Protein AF-0000000083131987 (afdb_homodimer)

Nearest PDB structures (foldseek):
  5jr9-assembly1_B  TM=4.317E-01  e=6.443E+00  Nanoarchaeum equitans Kin4-M
  5jr9-assembly1_B  TM=4.322E-01  e=5.706E+00  Nanoarchaeum equitans Kin4-M

Secondary structure (DSSP, 8-state):
----SSS--HHHHHHHHHHHHHTT-GGGS-HHHHHHHHHHHHHHHHHHHHHHHHHHHHHHHHHHH-GGG--HHHHHHHHHHHHHHHHHHHH-GGGGGGHHHHHHHHHHHHHHHHHHHH---GGGS-SS-SS-HHHHH-TT----/----TTS--HHHHHHHHHHHHHTT-GGGS-HHHHHHHHHHHHHHHHHHHHHHHHHHHHHHHHHHH-GGG--HHHHHHHHHHHHHHHHHHHH-GGGGGGHHHHHHHHHHHHHHHHHHHH---GGGS-SS-SS-HHHHH-TT----

Structure (mmCIF, N/CA/C/O backbone):
data_AF-0000000083131987-model_v1
#
loop_
_entity.id
_entity.type
_entity.pdbx_description
1 polymer 'DUF29 domain-containing protein'
#
loop_
_atom_site.group_PDB
_atom_site.id
_atom_site.type_symbol
_atom_site.label_atom_id
_atom_site.label_alt_id
_atom_site.label_comp_id
_atom_site.label_asym_id
_atom_site.label_entity_id
_atom_site.label_seq_id
_atom_site.pdbx_PDB_ins_code
_atom_site.Cartn_x
_atom_site.Cartn_y
_atom_site.Cartn_z
_atom_site.occupancy
_atom_site.B_iso_or_equiv
_atom_site.auth_seq_id
_atom_site.auth_comp_id
_atom_site.auth_asym_id
_atom_site.auth_atom_id
_atom_site.pdbx_PDB_model_num
ATOM 1 N N . MET A 1 1 ? -18.297 1.908 -16.594 1 25.02 1 MET A N 1
ATOM 2 C CA . MET A 1 1 ? -17.328 2.973 -16.828 1 25.02 1 MET A CA 1
ATOM 3 C C . MET A 1 1 ? -16.188 2.906 -15.82 1 25.02 1 MET A C 1
ATOM 5 O O . MET A 1 1 ? -16.406 2.666 -14.633 1 25.02 1 MET A O 1
ATOM 9 N N . ALA A 1 2 ? -15.008 2.254 -16 1 34.28 2 ALA A N 1
ATOM 10 C CA . ALA A 1 2 ? -13.898 2.25 -15.055 1 34.28 2 ALA A CA 1
ATOM 11 C C . ALA A 1 2 ? -13.805 3.58 -14.312 1 34.28 2 ALA A C 1
ATOM 13 O O . ALA A 1 2 ? -13.766 4.645 -14.938 1 34.28 2 ALA A O 1
ATOM 14 N N . ARG A 1 3 ? -14.539 3.766 -13.312 1 40.16 3 ARG A N 1
ATOM 15 C CA . ARG A 1 3 ? -14.492 5.051 -12.625 1 40.16 3 ARG A CA 1
ATOM 16 C C . ARG A 1 3 ? -13.148 5.738 -12.828 1 40.16 3 ARG A C 1
ATOM 18 O O . ARG A 1 3 ? -12.102 5.086 -12.797 1 40.16 3 ARG A O 1
ATOM 25 N N . ALA A 1 4 ? -12.969 6.617 -13.641 1 40.44 4 ALA A N 1
ATOM 26 C CA . ALA A 1 4 ? -11.852 7.562 -13.625 1 40.44 4 ALA A CA 1
ATOM 27 C C . ALA A 1 4 ? -11.266 7.691 -12.219 1 40.44 4 ALA A C 1
ATOM 29 O O . ALA A 1 4 ? -11.922 8.219 -11.312 1 40.44 4 ALA A O 1
ATOM 30 N N . GLU A 1 5 ? -10.781 6.809 -11.508 1 44.94 5 GLU A N 1
ATOM 31 C CA . GLU A 1 5 ? -10.008 6.832 -10.273 1 44.94 5 GLU A CA 1
ATOM 32 C C . GLU A 1 5 ? -9.477 8.234 -9.984 1 44.94 5 GLU A C 1
ATOM 34 O O . GLU A 1 5 ? -8.68 8.43 -9.062 1 44.94 5 GLU A O 1
ATOM 39 N N . HIS A 1 6 ? -9.461 8.977 -10.914 1 48.53 6 HIS A N 1
ATOM 40 C CA . HIS A 1 6 ? -8.852 10.297 -10.758 1 48.53 6 HIS A CA 1
ATOM 41 C C . HIS A 1 6 ? -9.312 10.969 -9.469 1 48.53 6 HIS A C 1
ATOM 43 O O . HIS A 1 6 ? -8.484 11.383 -8.656 1 48.53 6 HIS A O 1
ATOM 49 N N . ASP A 1 7 ? -10.641 11.82 -9.57 1 61.38 7 ASP A N 1
ATOM 50 C CA . ASP A 1 7 ? -10.977 13.109 -8.984 1 61.38 7 ASP A CA 1
ATOM 51 C C . ASP A 1 7 ? -11.633 12.938 -7.617 1 61.38 7 ASP A C 1
ATOM 53 O O . ASP A 1 7 ? -12.336 13.828 -7.141 1 61.38 7 ASP A O 1
ATOM 57 N N . LEU A 1 8 ? -11.453 11.695 -7.133 1 84.12 8 LEU A N 1
ATOM 58 C CA . LEU A 1 8 ? -12.203 11.609 -5.887 1 84.12 8 LEU A CA 1
ATOM 59 C C . LEU A 1 8 ? -11.328 11.977 -4.695 1 84.12 8 LEU A C 1
ATOM 61 O O . LEU A 1 8 ? -10.234 11.43 -4.535 1 84.12 8 LEU A O 1
ATOM 65 N N . ASP A 1 9 ? -11.727 12.992 -4.066 1 95.31 9 ASP A N 1
ATOM 66 C CA . ASP A 1 9 ? -11.125 13.273 -2.77 1 95.31 9 ASP A CA 1
ATOM 67 C C . ASP A 1 9 ? -11.422 12.164 -1.766 1 95.31 9 ASP A C 1
ATOM 69 O O . ASP A 1 9 ? -12.398 12.242 -1.017 1 95.31 9 ASP A O 1
ATOM 73 N N . ILE A 1 10 ? -10.539 11.148 -1.744 1 95.81 10 ILE A N 1
ATOM 74 C CA . ILE A 1 10 ? -10.797 9.883 -1.074 1 95.81 10 ILE A CA 1
ATOM 75 C C . ILE A 1 10 ? -10.906 10.102 0.432 1 95.81 10 ILE A C 1
ATOM 77 O O . ILE A 1 10 ? -11.648 9.398 1.118 1 95.81 10 ILE A O 1
ATOM 81 N N . TYR A 1 11 ? -10.266 11.008 0.951 1 96.62 11 TYR A N 1
ATOM 82 C CA . TYR A 1 11 ? -10.344 11.266 2.387 1 96.62 11 TYR A CA 1
ATOM 83 C C . TYR A 1 11 ? -11.734 11.742 2.781 1 96.62 11 TYR A C 1
ATOM 85 O O . TYR A 1 11 ? -12.375 11.148 3.648 1 96.62 11 TYR A O 1
ATOM 93 N N . ALA A 1 12 ? -12.117 12.805 2.162 1 97.06 12 ALA A N 1
ATOM 94 C CA . ALA A 1 12 ? -13.445 13.336 2.449 1 97.06 12 ALA A CA 1
ATOM 95 C C . ALA A 1 12 ? -14.531 12.312 2.127 1 97.06 12 ALA A C 1
ATOM 97 O O . ALA A 1 12 ? -15.445 12.094 2.924 1 97.06 12 ALA A O 1
ATOM 98 N N . TRP A 1 13 ? -14.398 11.719 0.981 1 97.5 13 TRP A N 1
ATOM 99 C CA . TRP A 1 13 ? -15.375 10.742 0.505 1 97.5 13 TRP A CA 1
ATOM 100 C C . TRP A 1 13 ? -15.523 9.586 1.489 1 97.5 13 TRP A C 1
ATOM 102 O O . TRP A 1 13 ? -16.641 9.211 1.862 1 97.5 13 TRP A O 1
ATOM 112 N N . ALA A 1 14 ? -14.391 9.016 1.858 1 97.56 14 ALA A N 1
ATOM 113 C CA . ALA A 1 14 ? -14.398 7.844 2.734 1 97.56 14 ALA A CA 1
ATOM 114 C C . ALA A 1 14 ? -15.031 8.172 4.082 1 97.56 14 ALA A C 1
ATOM 116 O O . ALA A 1 14 ? -15.867 7.414 4.582 1 97.56 14 ALA A O 1
ATOM 117 N N . HIS A 1 15 ? -14.68 9.281 4.637 1 97.44 15 HIS A N 1
ATOM 118 C CA . HIS A 1 15 ? -15.195 9.641 5.953 1 97.44 15 HIS A CA 1
ATOM 119 C C . HIS A 1 15 ? -16.672 10.008 5.883 1 97.44 15 HIS A C 1
ATOM 121 O O . HIS A 1 15 ? -17.438 9.672 6.781 1 97.44 15 H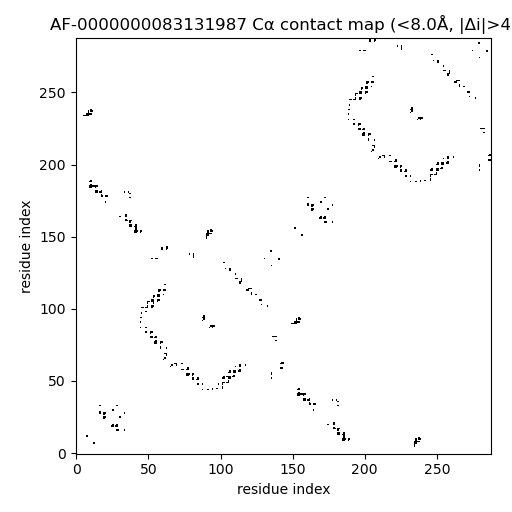IS A O 1
ATOM 127 N N . GLU A 1 16 ? -17.047 10.68 4.828 1 97.88 16 GLU A N 1
ATOM 128 C CA . GLU A 1 16 ? -18.453 11.016 4.645 1 97.88 16 GLU A CA 1
ATOM 129 C C . GLU A 1 16 ? -19.312 9.75 4.547 1 97.88 16 GLU A C 1
ATOM 131 O O . GLU A 1 16 ? -20.328 9.633 5.23 1 97.88 16 GLU A O 1
ATOM 136 N N . ASN A 1 17 ? -18.922 8.859 3.688 1 98.31 17 ASN A N 1
ATOM 137 C CA . ASN A 1 17 ? -19.719 7.652 3.486 1 98.31 17 ASN A CA 1
ATOM 138 C C . ASN A 1 17 ? -19.672 6.75 4.719 1 98.31 17 ASN A C 1
ATOM 140 O O . ASN A 1 17 ? -20.656 6.078 5.031 1 98.31 17 ASN A O 1
ATOM 144 N N . ALA A 1 18 ? -18.5 6.703 5.434 1 98.38 18 ALA A N 1
ATOM 145 C CA . ALA A 1 18 ? -18.438 5.984 6.703 1 98.38 18 ALA A CA 1
ATOM 146 C C . ALA A 1 18 ? -19.453 6.547 7.695 1 98.38 18 ALA A C 1
ATOM 148 O O . ALA A 1 18 ? -20.156 5.789 8.359 1 98.38 18 ALA A O 1
ATOM 149 N N . GLU A 1 19 ? -19.5 7.855 7.789 1 98.44 19 GLU A N 1
ATOM 150 C CA . GLU A 1 19 ? -20.438 8.5 8.711 1 98.44 19 GLU A CA 1
ATOM 151 C C . GLU A 1 19 ? -21.875 8.195 8.336 1 98.44 19 GLU A C 1
ATOM 153 O O . GLU A 1 19 ? -22.719 7.934 9.203 1 98.44 19 GLU A O 1
ATOM 158 N N . LEU A 1 20 ? -22.188 8.281 7.023 1 98.56 20 LEU A N 1
ATOM 159 C CA . LEU A 1 20 ? -23.531 7.961 6.547 1 98.56 20 LEU A CA 1
ATOM 160 C C . LEU A 1 20 ? -23.906 6.527 6.91 1 98.56 20 LEU A C 1
ATOM 162 O O . LEU A 1 20 ? -25.031 6.262 7.32 1 98.56 20 LEU A O 1
ATOM 166 N N . LEU A 1 21 ? -22.953 5.645 6.777 1 98.06 21 LEU A N 1
ATOM 167 C CA . LEU A 1 21 ? -23.188 4.25 7.129 1 98.06 21 LEU A CA 1
ATOM 168 C C . LEU A 1 21 ? -23.453 4.102 8.625 1 98.06 21 LEU A C 1
ATOM 170 O O . LEU A 1 21 ? -24.359 3.371 9.031 1 98.06 21 LEU A O 1
ATOM 174 N N . LYS A 1 22 ? -22.688 4.742 9.422 1 97.44 22 LYS A N 1
ATOM 175 C CA . LYS A 1 22 ? -22.844 4.711 10.867 1 97.44 22 LYS A CA 1
ATOM 176 C C . LYS A 1 22 ? -24.25 5.16 11.273 1 97.44 22 LYS A C 1
ATOM 178 O O . LYS A 1 22 ? -24.828 4.625 12.219 1 97.44 22 LYS A O 1
ATOM 183 N N . GLN A 1 23 ? -24.75 6.035 10.539 1 97.62 23 GLN A N 1
ATOM 184 C CA . GLN A 1 23 ? -26.062 6.621 10.852 1 97.62 23 GLN A CA 1
ATOM 185 C C . GLN A 1 23 ? -27.188 5.824 10.211 1 97.62 23 GLN A C 1
ATOM 187 O O . GLN A 1 23 ? -28.359 6.133 10.414 1 97.62 23 GLN A O 1
ATOM 192 N N . GLY A 1 24 ? -26.875 4.918 9.375 1 95.94 24 GLY A N 1
ATOM 193 C CA . GLY A 1 24 ? -27.875 4.102 8.719 1 95.94 24 GLY A CA 1
ATOM 194 C C . GLY A 1 24 ? -28.547 4.801 7.555 1 95.94 24 GLY A C 1
ATOM 195 O O . GLY A 1 24 ? -29.641 4.426 7.145 1 95.94 24 GLY A O 1
ATOM 196 N N . LYS A 1 25 ? -27.953 5.875 7.074 1 97.31 25 LYS A N 1
ATOM 197 C CA . LYS A 1 25 ? -28.5 6.602 5.926 1 97.31 25 LYS A CA 1
ATOM 198 C C . LYS A 1 25 ? -28.031 5.973 4.613 1 97.31 25 LYS A C 1
ATOM 200 O O . LYS A 1 25 ? -27.375 6.625 3.805 1 97.31 25 LYS A O 1
ATOM 205 N N . PHE A 1 26 ? -28.422 4.824 4.332 1 96.5 26 PHE A N 1
ATOM 206 C CA . PHE A 1 26 ? -27.938 3.977 3.254 1 96.5 26 PHE A CA 1
ATOM 207 C C . PHE A 1 26 ? -28.266 4.578 1.893 1 96.5 26 PHE A C 1
ATOM 209 O O . PHE A 1 26 ? -27.5 4.422 0.936 1 96.5 26 PHE A O 1
ATOM 216 N N . ASN A 1 27 ? -29.312 5.309 1.806 1 96.19 27 ASN A N 1
ATOM 217 C CA . ASN A 1 27 ? -29.734 5.891 0.536 1 96.19 27 ASN A CA 1
ATOM 218 C C . ASN A 1 27 ? -28.859 7.066 0.135 1 96.19 27 ASN A C 1
ATOM 220 O O . ASN A 1 27 ? -28.875 7.496 -1.021 1 96.19 27 ASN A O 1
ATOM 224 N N . GLU A 1 28 ? -28.156 7.578 1.054 1 97.94 28 GLU A N 1
ATOM 225 C CA . GLU A 1 28 ? -27.281 8.719 0.792 1 97.94 28 GLU A CA 1
ATOM 226 C C . GLU A 1 28 ? -25.844 8.281 0.564 1 97.94 28 GLU A C 1
ATOM 228 O O . GLU A 1 28 ? -25 9.078 0.145 1 97.94 28 GLU A O 1
ATOM 233 N N . VAL A 1 29 ? -25.594 7.039 0.847 1 97.94 29 VAL A N 1
ATOM 234 C CA . VAL A 1 29 ? -24.25 6.477 0.694 1 97.94 29 VAL A CA 1
ATOM 235 C C . VAL A 1 29 ? -23.953 6.25 -0.787 1 97.94 29 VAL A C 1
ATOM 237 O O . VAL A 1 29 ? -24.828 5.801 -1.539 1 97.94 29 VAL A O 1
ATOM 240 N N . ASP A 1 30 ? -22.766 6.652 -1.227 1 97.56 30 ASP A N 1
ATOM 241 C CA . ASP A 1 30 ? -22.281 6.258 -2.549 1 97.56 30 ASP A CA 1
ATOM 242 C C . ASP A 1 30 ? -21.984 4.766 -2.596 1 97.56 30 ASP A C 1
ATOM 244 O O . ASP A 1 30 ? -20.812 4.371 -2.678 1 97.56 30 ASP A O 1
ATOM 248 N N . MET A 1 31 ? -23.016 3.979 -2.717 1 97.19 31 MET A N 1
ATOM 249 C CA . MET A 1 31 ? -22.906 2.533 -2.527 1 97.19 31 MET A CA 1
ATOM 250 C C . MET A 1 31 ? -22.094 1.894 -3.648 1 97.19 31 MET A C 1
ATOM 252 O O . MET A 1 31 ? -21.375 0.923 -3.42 1 97.19 31 MET A O 1
ATOM 256 N N . VAL A 1 32 ? -22.25 2.428 -4.801 1 96.81 32 VAL A N 1
ATOM 257 C CA . VAL A 1 32 ? -21.531 1.877 -5.941 1 96.81 32 VAL A CA 1
ATOM 258 C C . VAL A 1 32 ? -20.031 1.912 -5.672 1 96.81 32 VAL A C 1
ATOM 260 O O . VAL A 1 32 ? -19.344 0.896 -5.805 1 96.81 32 VAL A O 1
ATOM 263 N N . ASN A 1 33 ? -19.531 3.057 -5.172 1 96.25 33 ASN A N 1
ATOM 264 C CA . ASN A 1 33 ? -18.094 3.199 -4.938 1 96.25 33 ASN A CA 1
ATOM 265 C C . ASN A 1 33 ? -17.656 2.5 -3.652 1 96.25 33 ASN A C 1
ATOM 267 O O . ASN A 1 33 ? -16.547 1.981 -3.564 1 96.25 33 ASN A O 1
ATOM 271 N N . VAL A 1 34 ? -18.531 2.479 -2.713 1 97.56 34 VAL A N 1
ATOM 272 C CA . VAL A 1 34 ? -18.219 1.749 -1.488 1 97.56 34 VAL A CA 1
ATOM 273 C C . VAL A 1 34 ? -17.984 0.273 -1.809 1 97.56 34 VAL A C 1
ATOM 275 O O . VAL A 1 34 ? -17 -0.321 -1.363 1 97.56 34 VAL A O 1
ATOM 278 N N . ILE A 1 35 ? -18.844 -0.296 -2.59 1 97.94 35 ILE A N 1
ATOM 279 C CA . ILE A 1 35 ? -18.75 -1.698 -2.98 1 97.94 35 ILE A CA 1
ATOM 280 C C . ILE A 1 35 ? -17.453 -1.926 -3.764 1 97.94 35 ILE A C 1
ATOM 282 O O . ILE A 1 35 ? -16.734 -2.885 -3.504 1 97.94 35 ILE A O 1
ATOM 286 N N . GLU A 1 36 ? -17.203 -1.072 -4.648 1 96.81 36 GLU A N 1
ATOM 287 C CA . GLU A 1 36 ? -15.977 -1.179 -5.434 1 96.81 36 GLU A CA 1
ATOM 288 C C . GLU A 1 36 ? -14.742 -1.146 -4.539 1 96.81 36 GLU A C 1
ATOM 290 O O . GLU A 1 36 ? -13.812 -1.927 -4.73 1 96.81 36 GLU A O 1
ATOM 295 N N . GLU A 1 37 ? -14.742 -0.229 -3.523 1 96.75 37 GLU A N 1
ATOM 296 C CA . GLU A 1 37 ? -13.609 -0.118 -2.613 1 96.75 37 GLU A CA 1
ATOM 297 C C . GLU A 1 37 ? -13.422 -1.397 -1.801 1 96.75 37 GLU A C 1
ATOM 299 O O . GLU A 1 37 ? -12.297 -1.815 -1.538 1 96.75 37 GLU A O 1
ATOM 304 N N . LEU A 1 38 ? -14.477 -1.995 -1.408 1 96.81 38 LEU A N 1
ATOM 305 C CA . LEU A 1 38 ? -14.391 -3.252 -0.672 1 96.81 38 LEU A CA 1
ATOM 306 C C . LEU A 1 38 ? -13.805 -4.355 -1.546 1 96.81 38 LEU A C 1
ATOM 308 O O . LEU A 1 38 ? -12.938 -5.113 -1.103 1 96.81 38 LEU A O 1
ATOM 312 N N . GLU A 1 39 ? -14.281 -4.414 -2.75 1 96.88 39 GLU A N 1
ATOM 313 C CA . GLU A 1 39 ? -13.758 -5.422 -3.668 1 96.88 39 GLU A CA 1
ATOM 314 C C . GLU A 1 39 ? -12.266 -5.195 -3.934 1 96.88 39 GLU A C 1
ATOM 316 O O . GLU A 1 39 ? -11.492 -6.148 -3.988 1 96.88 39 GLU A O 1
ATOM 321 N N . ASP A 1 40 ? -11.984 -3.945 -4.113 1 96.44 40 ASP A N 1
ATOM 322 C CA . ASP A 1 40 ? -10.578 -3.613 -4.324 1 96.44 40 ASP A CA 1
ATOM 323 C C . ASP A 1 40 ? -9.727 -4.039 -3.133 1 96.44 40 ASP A C 1
ATOM 325 O O . ASP A 1 40 ? -8.602 -4.527 -3.305 1 96.44 40 ASP A O 1
ATOM 329 N N . LEU A 1 41 ? -10.195 -3.82 -1.943 1 94.62 41 LEU A N 1
ATOM 330 C CA . LEU A 1 41 ? -9.508 -4.23 -0.725 1 94.62 41 LEU A CA 1
ATOM 331 C C . LEU A 1 41 ? -9.25 -5.734 -0.726 1 94.62 41 LEU A C 1
ATOM 333 O O . LEU A 1 41 ? -8.141 -6.18 -0.432 1 94.62 41 LEU A O 1
ATOM 337 N N . GLY A 1 42 ? -10.211 -6.496 -1.065 1 92.94 42 GLY A N 1
ATOM 338 C CA . GLY A 1 42 ? -10.047 -7.938 -1.175 1 92.94 42 GLY A CA 1
ATOM 339 C C . GLY A 1 42 ? -9.055 -8.344 -2.244 1 92.94 42 GLY A C 1
ATOM 340 O O . GLY A 1 42 ? -8.25 -9.258 -2.035 1 92.94 42 GLY A O 1
ATOM 341 N N . ASN A 1 43 ? -9.156 -7.672 -3.268 1 96.5 43 ASN A N 1
ATOM 342 C CA . ASN A 1 43 ? -8.312 -8.016 -4.41 1 96.5 43 ASN A CA 1
ATOM 343 C C . ASN A 1 43 ? -6.852 -7.672 -4.16 1 96.5 43 ASN A C 1
ATOM 345 O O . ASN A 1 43 ? -5.961 -8.188 -4.836 1 96.5 43 ASN A O 1
ATOM 349 N N . SER A 1 44 ? -6.668 -6.816 -3.215 1 95.56 44 SER A N 1
ATOM 350 C CA . SER A 1 44 ? -5.297 -6.414 -2.93 1 95.56 44 SER A CA 1
ATOM 351 C C . SER A 1 44 ? -4.438 -7.609 -2.537 1 95.56 44 SER A C 1
ATOM 353 O O . SER A 1 44 ? -3.299 -7.742 -2.99 1 95.56 44 SER A O 1
ATOM 355 N N . LYS A 1 45 ? -4.949 -8.555 -1.729 1 95.75 45 LYS A N 1
ATOM 356 C CA . LYS A 1 45 ? -4.203 -9.742 -1.319 1 95.75 45 LYS A CA 1
ATOM 357 C C . LYS A 1 45 ? -4.004 -10.703 -2.49 1 95.75 45 LYS A C 1
ATOM 359 O O . LYS A 1 45 ? -2.957 -11.344 -2.604 1 95.75 45 LYS A O 1
ATOM 364 N N . ARG A 1 46 ? -4.961 -10.758 -3.318 1 96.94 46 ARG A N 1
ATOM 365 C CA . ARG A 1 46 ? -4.82 -11.547 -4.535 1 96.94 46 ARG A CA 1
ATOM 366 C C . ARG A 1 46 ? -3.709 -11 -5.422 1 96.94 46 ARG A C 1
ATOM 368 O O . ARG A 1 46 ? -2.914 -11.766 -5.977 1 96.94 46 ARG A O 1
ATOM 375 N N . ASP A 1 47 ? -3.664 -9.734 -5.562 1 97.88 47 ASP A N 1
ATOM 376 C CA . ASP A 1 47 ? -2.613 -9.086 -6.344 1 97.88 47 ASP A CA 1
ATOM 377 C C . ASP A 1 47 ? -1.237 -9.352 -5.738 1 97.88 47 ASP A C 1
ATOM 379 O O . ASP A 1 47 ? -0.264 -9.57 -6.465 1 97.88 47 ASP A O 1
ATOM 383 N N . GLN A 1 48 ? -1.201 -9.289 -4.41 1 98.06 48 GLN A N 1
ATOM 384 C CA . GLN A 1 48 ? 0.047 -9.617 -3.732 1 98.06 48 GLN A CA 1
ATOM 385 C C . GLN A 1 48 ? 0.484 -11.047 -4.055 1 98.06 48 GLN A C 1
ATOM 387 O O . GLN A 1 48 ? 1.662 -11.289 -4.32 1 98.06 48 GLN A O 1
ATOM 392 N N . LEU A 1 49 ? -0.453 -11.961 -3.965 1 98.31 49 LEU A N 1
ATOM 393 C CA . LEU A 1 49 ? -0.16 -13.344 -4.32 1 98.31 49 LEU A CA 1
ATOM 394 C C . LEU A 1 49 ? 0.419 -13.43 -5.73 1 98.31 49 LEU A C 1
ATOM 396 O O . LEU A 1 49 ? 1.456 -14.062 -5.941 1 98.31 49 LEU A O 1
ATOM 400 N N . THR A 1 50 ? -0.208 -12.781 -6.668 1 98.75 50 THR A N 1
ATOM 401 C CA . THR A 1 50 ? 0.246 -12.773 -8.055 1 98.75 50 THR A CA 1
ATOM 402 C C . THR A 1 50 ? 1.659 -12.211 -8.156 1 98.75 50 THR A C 1
ATOM 404 O O . THR A 1 50 ? 2.494 -12.742 -8.891 1 98.75 50 THR A O 1
ATOM 407 N N . ALA A 1 51 ? 1.887 -11.18 -7.414 1 98.75 51 ALA A N 1
ATOM 408 C CA . ALA A 1 51 ? 3.199 -10.539 -7.438 1 98.75 51 ALA A CA 1
ATOM 409 C C . ALA A 1 51 ? 4.281 -11.492 -6.934 1 98.75 51 ALA A C 1
ATOM 411 O O . ALA A 1 51 ? 5.375 -11.555 -7.504 1 98.75 51 ALA A O 1
ATOM 412 N N . ARG A 1 52 ? 3.996 -12.172 -5.848 1 98.81 52 ARG A N 1
ATOM 413 C CA . ARG A 1 52 ? 4.969 -13.117 -5.301 1 98.81 52 ARG A CA 1
ATOM 414 C C . ARG A 1 52 ? 5.227 -14.258 -6.27 1 98.81 52 ARG A C 1
ATOM 416 O O . ARG A 1 52 ? 6.379 -14.648 -6.488 1 98.81 52 ARG A O 1
ATOM 423 N N . LEU A 1 53 ? 4.184 -14.773 -6.836 1 98.81 53 LEU A N 1
ATOM 424 C CA . LEU A 1 53 ? 4.316 -15.844 -7.82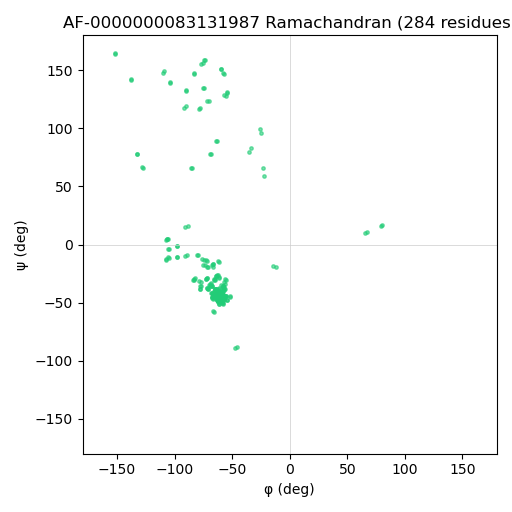 1 98.81 53 LEU A CA 1
ATOM 425 C C . LEU A 1 53 ? 5.133 -15.383 -9.023 1 98.81 53 LEU A C 1
ATOM 427 O O . LEU A 1 53 ? 5.973 -16.125 -9.531 1 98.81 53 LEU A O 1
ATOM 431 N N . LYS A 1 54 ? 4.855 -14.18 -9.492 1 98.88 54 LYS A N 1
ATOM 432 C CA . LYS A 1 54 ? 5.59 -13.609 -10.617 1 98.88 54 LYS A CA 1
ATOM 433 C C . LYS A 1 54 ? 7.09 -13.586 -10.344 1 98.88 54 LYS A C 1
ATOM 435 O O . LYS A 1 54 ? 7.883 -13.992 -11.195 1 98.88 54 LYS A O 1
ATOM 440 N N . LEU A 1 55 ? 7.461 -13.188 -9.156 1 98.88 55 LEU A N 1
ATOM 441 C CA . LEU A 1 55 ? 8.875 -13.109 -8.82 1 98.88 55 LEU A CA 1
ATOM 442 C C . LEU A 1 55 ? 9.508 -14.492 -8.766 1 98.88 55 LEU A C 1
ATOM 444 O O . LEU A 1 55 ? 10.633 -14.68 -9.227 1 98.88 55 LEU A O 1
ATOM 448 N N . ILE A 1 56 ? 8.789 -15.445 -8.188 1 98.88 56 ILE A N 1
ATOM 449 C CA . ILE A 1 56 ? 9.281 -16.812 -8.141 1 98.88 56 ILE A CA 1
ATOM 450 C C . ILE A 1 56 ? 9.523 -17.328 -9.562 1 98.88 56 ILE A C 1
ATOM 452 O O . ILE A 1 56 ? 10.609 -17.797 -9.883 1 98.88 56 ILE A O 1
ATOM 456 N N . ILE A 1 57 ? 8.539 -17.156 -10.438 1 98.81 57 ILE A N 1
ATOM 457 C CA . ILE A 1 57 ? 8.586 -17.688 -11.797 1 98.81 57 ILE A CA 1
ATOM 458 C C . ILE A 1 57 ? 9.688 -16.984 -12.586 1 98.81 57 ILE A C 1
ATOM 460 O O . ILE A 1 57 ? 10.453 -17.625 -13.305 1 98.81 57 ILE A O 1
ATOM 464 N N . GLN A 1 58 ? 9.75 -15.641 -12.445 1 98.88 58 GLN A N 1
ATOM 465 C CA . GLN A 1 58 ? 10.797 -14.867 -13.102 1 98.88 58 GLN A CA 1
ATOM 466 C C . GLN A 1 58 ? 12.18 -15.438 -12.789 1 98.88 58 GLN A C 1
ATOM 468 O O . GLN A 1 58 ? 12.992 -15.641 -13.695 1 98.88 58 GLN A O 1
ATOM 473 N N . HIS A 1 59 ? 12.406 -15.766 -11.547 1 98.81 59 HIS A N 1
ATOM 474 C CA . HIS A 1 59 ? 13.734 -16.188 -11.125 1 98.81 59 HIS A CA 1
ATOM 475 C C . HIS A 1 59 ? 13.953 -17.672 -11.43 1 98.81 59 HIS A C 1
ATOM 477 O O . HIS A 1 59 ? 15.086 -18.109 -11.648 1 98.81 59 HIS A O 1
ATOM 483 N N . LEU A 1 60 ? 12.859 -18.5 -11.43 1 98.81 60 LEU A N 1
ATOM 484 C CA . LEU A 1 60 ? 13 -19.859 -11.922 1 98.81 60 LEU A CA 1
ATOM 485 C C . LEU A 1 60 ? 13.398 -19.875 -13.391 1 98.81 60 LEU A C 1
ATOM 487 O O . LEU A 1 60 ? 14.258 -20.672 -13.797 1 98.81 60 LEU A O 1
ATOM 491 N N . LEU A 1 61 ? 12.812 -19.047 -14.188 1 98.62 61 LEU A N 1
ATOM 492 C CA . LEU A 1 61 ? 13.164 -18.938 -15.602 1 98.62 61 LEU A CA 1
ATOM 493 C C . LEU A 1 61 ? 14.617 -18.484 -15.766 1 98.62 61 LEU A C 1
ATOM 495 O O . LEU A 1 61 ? 15.359 -19.062 -16.562 1 98.62 61 LEU A O 1
ATOM 499 N N . LYS A 1 62 ? 14.977 -17.453 -15 1 98.62 62 LYS A N 1
ATOM 500 C CA . LYS A 1 62 ? 16.359 -17.016 -15.07 1 98.62 62 LYS A CA 1
ATOM 501 C C . LYS A 1 62 ? 17.328 -18.141 -14.68 1 98.62 62 LYS A C 1
ATOM 503 O O . LYS A 1 62 ? 18.375 -18.312 -15.297 1 98.62 62 LYS A O 1
ATOM 508 N N . TRP A 1 63 ? 16.953 -18.859 -13.656 1 98.5 63 TRP A N 1
ATOM 509 C CA . TRP A 1 63 ? 17.75 -20 -13.195 1 98.5 63 TRP A CA 1
ATOM 510 C C . TRP A 1 63 ? 17.922 -21.031 -14.297 1 98.5 63 TRP A C 1
ATOM 512 O O . TRP A 1 63 ? 19.016 -21.562 -14.508 1 98.5 63 TRP A O 1
ATOM 522 N N . GLN A 1 64 ? 16.906 -21.312 -15.016 1 98.31 64 GLN A N 1
ATOM 523 C CA . GLN A 1 64 ? 16.891 -22.359 -16.047 1 98.31 64 GLN A CA 1
ATOM 524 C C . GLN A 1 64 ? 17.578 -21.875 -17.312 1 98.31 64 GLN A C 1
ATOM 526 O O . GLN A 1 64 ? 18.312 -22.641 -17.953 1 98.31 64 GLN A O 1
ATOM 531 N N . TYR A 1 65 ? 17.469 -20.672 -17.672 1 98.06 65 TYR A N 1
ATOM 532 C CA . TYR A 1 65 ? 17.875 -20.219 -19 1 98.06 65 TYR A CA 1
ATOM 533 C C . TYR A 1 65 ? 19.188 -19.453 -18.938 1 98.06 65 TYR A C 1
ATOM 535 O O . TYR A 1 65 ? 19.781 -19.125 -19.984 1 98.06 65 TYR A O 1
ATOM 543 N N . GLN A 1 66 ? 19.578 -19.141 -17.734 1 97.81 66 GLN A N 1
ATOM 544 C CA . GLN A 1 66 ? 20.891 -18.516 -17.547 1 97.81 66 GLN A CA 1
ATOM 545 C C . GLN A 1 66 ? 21.719 -19.281 -16.5 1 97.81 66 GLN A C 1
ATOM 547 O O . GLN A 1 66 ? 22.125 -18.703 -15.492 1 97.81 66 GLN A O 1
ATOM 552 N N . PRO A 1 67 ? 22.078 -20.5 -16.812 1 96.94 67 PRO A N 1
ATOM 553 C CA . PRO A 1 67 ? 22.734 -21.344 -15.812 1 96.94 67 PRO A CA 1
ATOM 554 C C . PRO A 1 67 ? 24.062 -20.75 -15.328 1 96.94 67 PRO A C 1
ATOM 556 O O . PRO A 1 67 ? 24.438 -20.938 -14.164 1 96.94 67 PRO A O 1
ATOM 559 N N . SER A 1 68 ? 24.734 -20.016 -16.094 1 97.25 68 SER A N 1
ATOM 560 C CA . SER A 1 68 ? 26.031 -19.453 -15.727 1 97.25 68 SER A CA 1
ATOM 561 C C . SER A 1 68 ? 25.891 -18.312 -14.734 1 97.25 68 SER A C 1
ATOM 563 O O . SER A 1 68 ? 26.859 -17.875 -14.125 1 97.25 68 SER A O 1
ATOM 565 N N . HIS A 1 69 ? 24.656 -17.859 -14.602 1 97.19 69 HIS A N 1
ATOM 566 C CA . HIS A 1 69 ? 24.438 -16.703 -13.742 1 97.19 69 HIS A CA 1
ATOM 567 C C . HIS A 1 69 ? 23.766 -17.109 -12.43 1 97.19 69 HIS A C 1
ATOM 569 O O . HIS A 1 69 ? 23.469 -16.266 -11.594 1 97.19 69 HIS A O 1
ATOM 575 N N . ARG A 1 70 ? 23.625 -18.375 -12.328 1 97.19 70 ARG A N 1
ATOM 576 C CA . ARG A 1 70 ? 23 -18.859 -11.094 1 97.19 70 ARG A CA 1
ATOM 577 C C . ARG A 1 70 ? 23.734 -18.328 -9.867 1 97.19 70 ARG A C 1
ATOM 579 O O . ARG A 1 70 ? 24.969 -18.344 -9.836 1 97.19 70 ARG A O 1
ATOM 586 N N . GLY A 1 71 ? 22.922 -17.781 -8.945 1 96.69 71 GLY A N 1
ATOM 587 C CA . GLY A 1 71 ? 23.562 -17.234 -7.754 1 96.69 71 GLY A CA 1
ATOM 588 C C . GLY A 1 71 ? 22.656 -17.266 -6.531 1 96.69 71 GLY A C 1
ATOM 589 O O . GLY A 1 71 ? 21.453 -17.453 -6.652 1 96.69 71 GLY A O 1
ATOM 590 N N . ARG A 1 72 ? 23.312 -17.078 -5.438 1 97.31 72 ARG A N 1
ATOM 591 C CA . ARG A 1 72 ? 22.641 -17.141 -4.141 1 97.31 72 ARG A CA 1
ATOM 592 C C . ARG A 1 72 ? 21.531 -16.109 -4.051 1 97.31 72 ARG A C 1
ATOM 594 O O . ARG A 1 72 ? 20.484 -16.375 -3.455 1 97.31 72 ARG A O 1
ATOM 601 N N . SER A 1 73 ? 21.719 -15.047 -4.609 1 96.94 73 SER A N 1
ATOM 602 C CA . SER A 1 73 ? 20.719 -13.992 -4.562 1 96.94 73 SER A CA 1
ATOM 603 C C . SER A 1 73 ? 19.406 -14.438 -5.223 1 96.94 73 SER A C 1
ATOM 605 O O . SER A 1 73 ? 18.328 -14.141 -4.727 1 96.94 73 SER A O 1
ATOM 607 N N . TRP A 1 74 ? 19.547 -15.156 -6.328 1 98 74 TRP A N 1
ATOM 608 C CA . TRP A 1 74 ? 18.359 -15.641 -7.027 1 98 74 TRP A CA 1
ATOM 609 C C . TRP A 1 74 ? 17.625 -16.688 -6.207 1 98 74 TRP A C 1
ATOM 611 O O . TRP A 1 74 ? 16.406 -16.641 -6.051 1 98 74 TRP A O 1
ATOM 621 N N . SER A 1 75 ? 18.422 -17.594 -5.668 1 98.12 75 SER A N 1
ATOM 622 C CA . SER A 1 75 ? 17.812 -18.656 -4.883 1 98.12 75 SER A CA 1
ATOM 623 C C . SER A 1 75 ? 17.141 -18.094 -3.629 1 98.12 75 SER A C 1
ATOM 625 O O . SER A 1 75 ? 16.062 -18.562 -3.236 1 98.12 75 SER A O 1
ATOM 627 N N . LEU A 1 76 ? 17.734 -17.141 -3.035 1 98.44 76 LEU A N 1
ATOM 628 C CA . LEU A 1 76 ? 17.156 -16.516 -1.862 1 98.44 76 LEU A CA 1
ATOM 629 C C . LEU A 1 76 ? 15.867 -15.781 -2.23 1 98.44 76 LEU A C 1
ATOM 631 O O . LEU A 1 76 ? 14.883 -15.812 -1.48 1 98.44 76 LEU A O 1
ATOM 635 N N . THR A 1 77 ? 15.852 -15.125 -3.354 1 98.62 77 THR A N 1
ATOM 636 C CA . THR A 1 77 ? 14.648 -14.438 -3.828 1 98.62 77 THR A CA 1
ATOM 637 C C . THR A 1 77 ? 13.5 -15.43 -4 1 98.62 77 THR A C 1
ATOM 639 O O . THR A 1 77 ? 12.383 -15.172 -3.535 1 98.62 77 THR A O 1
ATOM 642 N N . ILE A 1 78 ? 13.766 -16.516 -4.629 1 98.75 78 ILE A N 1
ATOM 643 C CA . ILE A 1 78 ? 12.758 -17.547 -4.848 1 98.75 78 ILE A CA 1
ATOM 644 C C . ILE A 1 78 ? 12.234 -18.047 -3.504 1 98.75 78 ILE A C 1
ATOM 646 O O . ILE A 1 78 ? 11.023 -18.094 -3.281 1 98.75 78 ILE A O 1
ATOM 650 N N . GLN A 1 79 ? 13.156 -18.344 -2.646 1 98.69 79 GLN A N 1
ATOM 651 C CA . GLN A 1 79 ? 12.781 -18.891 -1.345 1 98.69 79 GLN A CA 1
ATOM 652 C C . GLN A 1 79 ? 11.961 -17.891 -0.544 1 98.69 79 GLN A C 1
ATOM 654 O O . GLN A 1 79 ? 10.938 -18.25 0.049 1 98.69 79 GLN A O 1
ATOM 659 N N . ASN A 1 80 ? 12.406 -16.688 -0.48 1 98.75 80 ASN A N 1
ATOM 660 C CA . ASN A 1 80 ? 11.695 -15.648 0.264 1 98.75 80 ASN A CA 1
ATOM 661 C C . ASN A 1 80 ? 10.273 -15.469 -0.252 1 98.75 80 ASN A C 1
ATOM 663 O O . ASN A 1 80 ? 9.336 -15.32 0.536 1 98.75 80 ASN A O 1
ATOM 667 N N . ASN A 1 81 ? 10.117 -15.445 -1.546 1 98.81 81 ASN A N 1
ATOM 668 C CA . ASN A 1 81 ? 8.781 -15.242 -2.092 1 98.81 81 ASN A CA 1
ATOM 669 C C . ASN A 1 81 ? 7.906 -16.484 -1.906 1 98.81 81 ASN A C 1
ATOM 671 O O . ASN A 1 81 ? 6.691 -16.359 -1.716 1 98.81 81 ASN A O 1
ATOM 675 N N . ARG A 1 82 ? 8.5 -17.656 -1.882 1 98.81 82 ARG A N 1
ATOM 676 C CA . ARG A 1 82 ? 7.762 -18.859 -1.501 1 98.81 82 ARG A CA 1
ATOM 677 C C . ARG A 1 82 ? 7.27 -18.75 -0.061 1 98.81 82 ARG A C 1
ATOM 679 O O . ARG A 1 82 ? 6.121 -19.109 0.231 1 98.81 82 ARG A O 1
ATOM 686 N N . ASP A 1 83 ? 8.086 -18.281 0.795 1 98.69 83 ASP A N 1
ATOM 687 C CA . ASP A 1 83 ? 7.691 -18.062 2.184 1 98.69 83 ASP A CA 1
ATOM 688 C C . ASP A 1 83 ? 6.547 -17.047 2.273 1 98.69 83 ASP A C 1
ATOM 690 O O . ASP A 1 83 ? 5.602 -17.234 3.039 1 98.69 83 ASP A O 1
ATOM 694 N N . ASP A 1 84 ? 6.656 -16.016 1.549 1 98.44 84 ASP A N 1
ATOM 695 C CA . ASP A 1 84 ? 5.617 -14.992 1.522 1 98.44 84 ASP A CA 1
ATOM 696 C C . ASP A 1 84 ? 4.277 -15.586 1.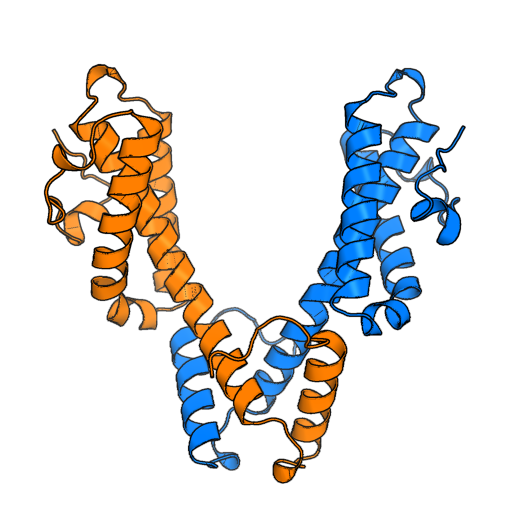09 1 98.44 84 ASP A C 1
ATOM 698 O O . ASP A 1 84 ? 3.23 -15.227 1.636 1 98.44 84 ASP A O 1
ATOM 702 N N . VAL A 1 85 ? 4.332 -16.391 0.094 1 98.31 85 VAL A N 1
ATOM 703 C CA . VAL A 1 85 ? 3.109 -17.0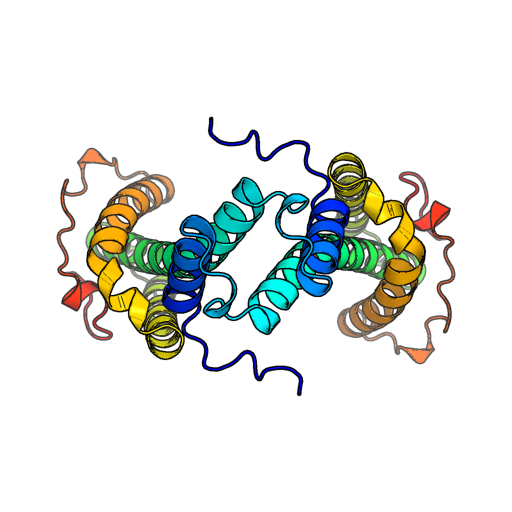31 -0.384 1 98.31 85 VAL A CA 1
ATOM 704 C C . VAL A 1 85 ? 2.5 -17.875 0.728 1 98.31 85 VAL A C 1
ATOM 706 O O . VAL A 1 85 ? 1.287 -17.844 0.949 1 98.31 85 VAL A O 1
ATOM 709 N N . GLU A 1 86 ? 3.291 -18.625 1.375 1 97.56 86 GLU A N 1
ATOM 710 C CA . GLU A 1 86 ? 2.812 -19.438 2.49 1 97.56 86 GLU A CA 1
ATOM 711 C C . GLU A 1 86 ? 2.154 -18.578 3.561 1 97.56 86 GLU A C 1
ATOM 713 O O . GLU A 1 86 ? 1.082 -18.906 4.066 1 97.56 86 GLU A O 1
ATOM 718 N N . ASP A 1 87 ? 2.801 -17.531 3.922 1 97.19 87 ASP A N 1
ATOM 719 C CA . ASP A 1 87 ? 2.242 -16.594 4.887 1 97.19 87 ASP A CA 1
ATOM 720 C C . ASP A 1 87 ? 0.892 -16.062 4.418 1 97.19 87 ASP A C 1
ATOM 722 O O . ASP A 1 87 ? -0.039 -15.922 5.215 1 97.19 87 ASP A O 1
ATOM 726 N N . LEU A 1 88 ? 0.799 -15.703 3.148 1 96.75 88 LEU A N 1
ATOM 727 C CA . LEU A 1 88 ? -0.452 -15.203 2.588 1 96.75 88 LEU A CA 1
ATOM 728 C C . LEU A 1 88 ? -1.566 -16.234 2.744 1 96.75 88 LEU A C 1
ATOM 730 O O . LEU A 1 88 ? -2.693 -15.883 3.102 1 96.75 88 LEU A O 1
ATOM 734 N N . PHE A 1 89 ? -1.194 -17.484 2.502 1 96.69 89 PHE A N 1
ATOM 735 C CA . PHE A 1 89 ? -2.195 -18.531 2.594 1 96.69 89 PHE A CA 1
ATOM 736 C C . PHE A 1 89 ? -2.633 -18.734 4.039 1 96.69 89 PHE A C 1
ATOM 738 O O . PHE A 1 89 ? -3.789 -19.078 4.301 1 96.69 89 PHE A O 1
ATOM 745 N N . GLU A 1 90 ? -1.779 -18.562 4.926 1 96.12 90 GLU A N 1
ATOM 746 C CA . GLU A 1 90 ? -2.121 -18.672 6.34 1 96.12 90 GLU A CA 1
ATOM 747 C C . GLU A 1 90 ? -3.053 -17.531 6.766 1 96.12 90 GLU A C 1
ATOM 749 O O . GLU A 1 90 ? -4.043 -17.766 7.465 1 96.12 90 GLU A O 1
ATOM 754 N N . ASP A 1 91 ? -2.797 -16.406 6.34 1 94.31 91 ASP A N 1
ATOM 755 C CA . ASP A 1 91 ? -3.557 -15.219 6.73 1 94.31 91 ASP A CA 1
ATOM 756 C C . ASP A 1 91 ? -4.883 -15.148 5.977 1 94.31 91 ASP A C 1
ATOM 758 O O . ASP A 1 91 ? -5.883 -14.664 6.516 1 94.31 91 ASP A O 1
ATOM 762 N N . VAL A 1 92 ? -4.812 -15.539 4.742 1 96.81 92 VAL A N 1
ATOM 763 C CA . VAL A 1 92 ? -5.973 -15.43 3.863 1 96.81 92 VAL A CA 1
ATOM 764 C C . VAL A 1 92 ? -6.18 -16.75 3.113 1 96.81 92 VAL A C 1
ATOM 766 O O . VAL A 1 92 ? -5.926 -16.828 1.91 1 96.81 92 VAL A O 1
ATOM 769 N N . PRO A 1 93 ? -6.723 -17.672 3.779 1 97.12 93 PRO A N 1
ATOM 770 C CA . PRO A 1 93 ? -6.844 -19.016 3.201 1 97.12 93 PRO A CA 1
ATOM 771 C C . PRO A 1 93 ? -7.719 -19.047 1.951 1 97.12 93 PRO A C 1
ATOM 773 O O . PRO A 1 93 ? -7.508 -19.875 1.062 1 97.12 93 PRO A O 1
ATOM 776 N N . SER A 1 94 ? -8.602 -18.188 1.81 1 96.69 94 SER A N 1
ATOM 777 C CA . SER A 1 94 ? -9.508 -18.172 0.664 1 96.69 94 SER A CA 1
ATOM 778 C C . SER A 1 94 ? -8.758 -17.859 -0.628 1 96.69 94 SER A C 1
ATOM 780 O O . SER A 1 94 ? -9.281 -18.078 -1.723 1 96.69 94 SER A O 1
ATOM 782 N N . LEU A 1 95 ? -7.617 -17.359 -0.527 1 96.38 95 LEU A N 1
ATOM 783 C CA . LEU A 1 95 ? -6.809 -17.047 -1.699 1 96.38 95 LEU A CA 1
ATOM 784 C C . LEU A 1 95 ? -6.453 -18.328 -2.469 1 96.38 95 LEU A C 1
ATOM 786 O O . LEU A 1 95 ? -6.125 -18.266 -3.654 1 96.38 95 LEU A O 1
ATOM 790 N N . LYS A 1 96 ? -6.41 -19.422 -1.751 1 96.69 96 LYS A N 1
ATOM 791 C CA . LYS A 1 96 ? -6.055 -20.688 -2.387 1 96.69 96 LYS A CA 1
ATOM 792 C C . LYS A 1 96 ? -6.98 -20.984 -3.559 1 96.69 96 LYS A C 1
ATOM 794 O O . LYS A 1 96 ? -6.562 -21.594 -4.543 1 96.69 96 LYS A O 1
ATOM 799 N N . SER A 1 97 ? -8.156 -20.547 -3.506 1 95.94 97 SER A N 1
ATOM 800 C CA . SER A 1 97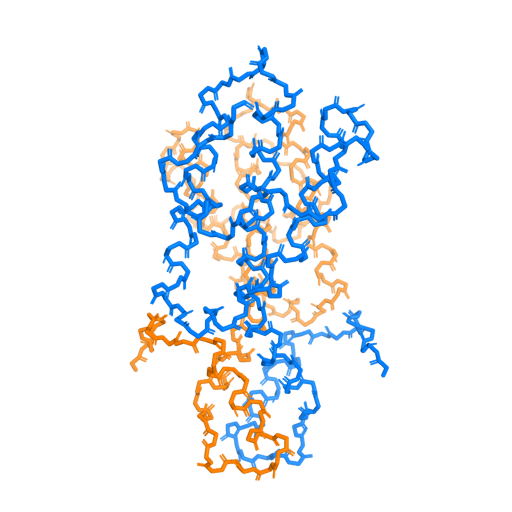 ? -9.125 -20.781 -4.574 1 95.94 97 SER A CA 1
ATOM 801 C C . SER A 1 97 ? -8.797 -19.953 -5.805 1 95.94 97 SER A C 1
ATOM 803 O O . SER A 1 97 ? -9.336 -20.188 -6.887 1 95.94 97 SER A O 1
ATOM 805 N N . LYS A 1 98 ? -7.914 -18.938 -5.695 1 96.81 98 LYS A N 1
ATOM 806 C CA . LYS A 1 98 ? -7.57 -18.031 -6.789 1 96.81 98 LYS A CA 1
ATOM 807 C C . LYS A 1 98 ? -6.18 -18.328 -7.34 1 96.81 98 LYS A C 1
ATOM 809 O O . LYS A 1 98 ? -5.707 -17.656 -8.258 1 96.81 98 LYS A O 1
ATOM 814 N N . LEU A 1 99 ? -5.594 -19.328 -6.867 1 96.94 99 LEU A N 1
ATOM 815 C CA . LEU A 1 99 ? -4.195 -19.641 -7.145 1 96.94 99 LEU A CA 1
ATOM 816 C C . LEU A 1 99 ? -3.979 -19.875 -8.641 1 96.94 99 LEU A C 1
ATOM 818 O O . LEU A 1 99 ? -3.014 -19.359 -9.211 1 96.94 99 LEU A O 1
ATOM 822 N N . ASP A 1 100 ? -4.91 -20.625 -9.234 1 96 100 ASP A N 1
ATOM 823 C CA . ASP A 1 100 ? -4.754 -20.938 -10.656 1 96 100 ASP A CA 1
ATOM 824 C C . ASP A 1 100 ? -4.773 -19.672 -11.508 1 96 100 ASP A C 1
ATOM 826 O O . ASP A 1 100 ? -3.938 -19.5 -12.391 1 96 100 ASP A O 1
ATOM 830 N N . GLU A 1 101 ? -5.719 -18.891 -11.227 1 96.44 101 GLU A N 1
ATOM 831 C CA . GLU A 1 101 ? -5.828 -17.641 -11.953 1 96.44 101 GLU A CA 1
ATOM 832 C C . GLU A 1 101 ? -4.59 -16.766 -11.734 1 96.44 101 GLU A C 1
ATOM 834 O O . GLU A 1 101 ? -4.055 -16.188 -12.688 1 96.44 101 GLU A O 1
ATOM 839 N N . CYS A 1 102 ? -4.137 -16.625 -10.539 1 98.06 102 CYS A N 1
ATOM 840 C CA . CYS A 1 102 ? -2.951 -15.844 -10.203 1 98.06 102 CYS A CA 1
ATOM 841 C C . CYS A 1 102 ? -1.715 -16.406 -10.891 1 98.06 102 CYS A C 1
ATOM 843 O O . CYS A 1 102 ? -0.864 -15.656 -11.367 1 98.06 102 CYS A O 1
ATOM 845 N N . PHE A 1 103 ? -1.696 -17.766 -10.945 1 98.12 103 PHE A N 1
ATOM 846 C CA . PHE A 1 103 ? -0.567 -18.484 -11.531 1 98.12 103 PHE A CA 1
ATOM 847 C C . PHE A 1 103 ? -0.421 -18.141 -13.016 1 98.12 103 PHE A C 1
ATOM 849 O O . PHE A 1 103 ? 0.673 -17.812 -13.477 1 98.12 103 PHE A O 1
ATOM 856 N N . ASP A 1 104 ? -1.479 -18.172 -13.75 1 97.12 104 ASP A N 1
ATOM 857 C CA . ASP A 1 104 ? -1.463 -17.875 -15.18 1 97.12 104 ASP A CA 1
ATOM 858 C C . ASP A 1 104 ? -1.008 -16.438 -15.43 1 97.12 104 ASP A C 1
ATOM 860 O O . ASP A 1 104 ? -0.155 -16.203 -16.281 1 97.12 104 ASP A O 1
ATOM 864 N N . LYS A 1 105 ? -1.556 -15.523 -14.719 1 98.06 105 LYS A N 1
ATOM 865 C CA . LYS A 1 105 ? -1.178 -14.117 -14.828 1 98.06 105 LYS A CA 1
ATOM 866 C C . LYS A 1 105 ? 0.284 -13.906 -14.445 1 98.06 105 LYS A C 1
ATOM 868 O O . LYS A 1 105 ? 1.009 -13.172 -15.109 1 98.06 105 LYS A O 1
ATOM 873 N N . ALA A 1 106 ? 0.708 -14.539 -13.406 1 98.75 106 ALA A N 1
ATOM 874 C CA . ALA A 1 106 ? 2.074 -14.422 -12.906 1 98.75 106 ALA A CA 1
ATOM 875 C C . ALA A 1 106 ? 3.082 -14.922 -13.938 1 98.75 106 ALA A C 1
ATOM 877 O O . ALA A 1 106 ? 4.16 -14.344 -14.094 1 98.75 106 ALA A O 1
ATOM 878 N N . TYR A 1 107 ? 2.707 -16.016 -14.586 1 98.75 107 TYR A N 1
ATOM 879 C CA . TYR A 1 107 ? 3.646 -16.531 -15.578 1 98.75 107 TYR A CA 1
ATOM 880 C C . TYR A 1 107 ? 3.867 -15.523 -16.703 1 98.75 107 TYR A C 1
ATOM 882 O O . TYR A 1 107 ? 5.008 -15.25 -17.078 1 98.75 107 TYR A O 1
ATOM 890 N N . LYS A 1 108 ? 2.762 -15.016 -17.203 1 98.38 108 LYS A N 1
ATOM 891 C CA . LYS A 1 108 ? 2.861 -14.031 -18.281 1 98.38 108 LYS A CA 1
ATOM 892 C C . LYS A 1 108 ? 3.732 -12.852 -17.859 1 98.38 108 LYS A C 1
ATOM 894 O O . LYS A 1 108 ? 4.629 -12.445 -18.609 1 98.38 108 LYS A O 1
ATOM 899 N N . ARG A 1 109 ? 3.559 -12.359 -16.703 1 98.62 109 ARG A N 1
ATOM 900 C CA . ARG A 1 109 ? 4.316 -11.219 -16.188 1 98.62 109 ARG A CA 1
ATOM 901 C C . ARG A 1 109 ? 5.758 -11.617 -15.883 1 98.62 109 ARG A C 1
ATOM 903 O O . ARG A 1 109 ? 6.68 -10.828 -16.078 1 98.62 109 ARG A O 1
ATOM 910 N N . GLY A 1 110 ? 5.918 -12.844 -15.375 1 98.75 110 GLY A N 1
ATOM 911 C CA . GLY A 1 110 ? 7.246 -13.352 -15.078 1 98.75 110 GLY A CA 1
ATOM 912 C C . GLY A 1 110 ? 8.125 -13.477 -16.312 1 98.75 110 GLY A C 1
ATOM 913 O O . GLY A 1 110 ? 9.312 -13.156 -16.266 1 98.75 110 GLY A O 1
ATOM 914 N N . VAL A 1 111 ? 7.508 -13.922 -17.344 1 98.75 111 VAL A N 1
ATOM 915 C CA . VAL A 1 111 ? 8.219 -14.047 -18.625 1 98.75 111 VAL A CA 1
ATOM 916 C C . VAL A 1 111 ? 8.68 -12.664 -19.094 1 98.75 111 VAL A C 1
ATOM 918 O O . VAL A 1 111 ? 9.836 -12.484 -19.469 1 98.75 111 VAL A O 1
ATOM 921 N N . LYS A 1 112 ? 7.781 -11.734 -19.062 1 98.62 112 LYS A N 1
ATOM 922 C CA . LYS A 1 112 ? 8.117 -10.375 -19.469 1 98.62 112 LYS A CA 1
ATOM 923 C C . LYS A 1 112 ? 9.242 -9.805 -18.609 1 98.62 112 LYS A C 1
ATOM 925 O O . LYS A 1 112 ? 10.188 -9.219 -19.141 1 98.62 112 LYS A O 1
ATOM 930 N N . ALA A 1 113 ? 9.156 -10.016 -17.344 1 98.56 113 ALA A N 1
ATOM 931 C CA . ALA A 1 113 ? 10.156 -9.508 -16.406 1 98.56 113 ALA A CA 1
ATOM 932 C C . ALA A 1 113 ? 11.508 -10.172 -16.641 1 98.56 113 ALA A C 1
ATOM 934 O O . ALA A 1 113 ? 12.547 -9.5 -16.656 1 98.56 113 ALA A O 1
ATOM 935 N N . ALA A 1 114 ? 11.5 -11.492 -16.797 1 98.44 114 ALA A N 1
ATOM 936 C CA . ALA A 1 114 ? 12.742 -12.219 -17.062 1 98.44 114 ALA A CA 1
ATOM 937 C C . ALA A 1 114 ? 13.391 -11.742 -18.359 1 98.44 114 ALA A C 1
ATOM 939 O O . ALA A 1 114 ? 14.602 -11.508 -18.406 1 98.44 114 ALA A O 1
ATOM 940 N N . SER A 1 115 ? 12.562 -11.609 -19.344 1 98.56 115 SER A N 1
ATOM 941 C CA . SER A 1 115 ? 13.07 -11.148 -20.641 1 98.56 115 SER A CA 1
ATOM 942 C C . SER A 1 115 ? 13.695 -9.758 -20.516 1 98.56 115 SER A C 1
ATOM 944 O O . SER A 1 115 ? 14.797 -9.531 -21.016 1 98.56 115 SER A O 1
ATOM 946 N N . ASN A 1 116 ? 13.023 -8.898 -19.938 1 97.88 116 ASN A N 1
ATOM 947 C CA . ASN A 1 116 ? 13.492 -7.527 -19.75 1 97.88 116 ASN A CA 1
ATOM 948 C C . ASN A 1 116 ? 14.828 -7.488 -19.031 1 97.88 116 ASN A C 1
ATOM 950 O O . ASN A 1 116 ? 15.703 -6.691 -19.375 1 97.88 116 ASN A O 1
ATOM 954 N N . GLU A 1 117 ? 15.008 -8.359 -18.078 1 97.06 117 GLU A N 1
ATOM 955 C CA . GLU A 1 117 ? 16.203 -8.328 -17.25 1 97.06 117 GLU A CA 1
ATOM 956 C C . GLU A 1 117 ? 17.375 -9.047 -17.938 1 97.06 117 GLU A C 1
ATOM 958 O O . GLU A 1 117 ? 18.531 -8.734 -17.688 1 97.06 117 GLU A O 1
ATOM 963 N N . THR A 1 118 ? 17.078 -10.047 -18.75 1 96.38 118 THR A N 1
ATOM 964 C CA . THR A 1 118 ? 18.125 -10.93 -19.266 1 96.38 118 THR A CA 1
ATOM 965 C C . THR A 1 118 ? 18.375 -10.664 -20.75 1 96.38 118 THR A C 1
ATOM 967 O O . THR A 1 118 ? 19.344 -11.164 -21.328 1 96.38 118 THR A O 1
ATOM 970 N N . ASP A 1 119 ? 17.438 -9.906 -21.375 1 96.44 119 ASP A N 1
ATOM 971 C CA . ASP A 1 119 ? 17.469 -9.625 -22.812 1 96.44 119 ASP A CA 1
ATOM 972 C C . ASP A 1 119 ? 17.234 -10.898 -23.625 1 96.44 119 ASP A C 1
ATOM 974 O O . ASP A 1 119 ? 17.547 -10.953 -24.812 1 96.44 119 ASP A O 1
ATOM 978 N N . ILE A 1 120 ? 16.828 -11.977 -22.984 1 97.56 120 ILE A N 1
ATOM 979 C CA . ILE A 1 120 ? 16.328 -13.156 -23.672 1 97.56 120 ILE A CA 1
ATOM 980 C C . ILE A 1 120 ? 14.945 -12.867 -24.266 1 97.56 120 ILE A C 1
ATOM 982 O O . ILE A 1 120 ? 14.039 -12.438 -23.547 1 97.56 120 ILE A O 1
ATOM 986 N N . PRO A 1 121 ? 14.852 -13.062 -25.531 1 98 121 PRO A N 1
ATOM 987 C CA . PRO A 1 121 ? 13.562 -12.734 -26.156 1 98 121 PRO A CA 1
ATOM 988 C C . PRO A 1 121 ? 12.398 -13.5 -25.516 1 98 121 PRO A C 1
ATOM 990 O O . PRO A 1 121 ? 12.547 -14.68 -25.172 1 98 121 PRO A O 1
ATOM 993 N N . ILE A 1 122 ? 11.234 -12.945 -25.438 1 97.88 122 ILE A N 1
ATOM 994 C CA . ILE A 1 122 ? 10.023 -13.516 -24.844 1 97.88 122 ILE A CA 1
ATOM 995 C C . ILE A 1 122 ? 9.688 -14.828 -25.547 1 97.88 122 ILE A C 1
ATOM 997 O O . ILE A 1 122 ? 9.234 -15.781 -24.906 1 97.88 122 ILE A O 1
ATOM 1001 N N . LYS A 1 123 ? 9.938 -14.883 -26.828 1 97.25 123 LYS A N 1
ATOM 1002 C CA . LYS A 1 123 ? 9.578 -16.047 -27.641 1 97.25 123 LYS A CA 1
ATOM 1003 C C . LYS A 1 123 ? 10.406 -17.266 -27.25 1 97.25 123 LYS A C 1
ATOM 1005 O O . LYS A 1 123 ? 10.07 -18.391 -27.625 1 97.25 123 LYS A O 1
ATOM 1010 N N . THR A 1 124 ? 11.539 -17.078 -26.547 1 97.81 124 THR A N 1
ATOM 1011 C CA . THR A 1 124 ? 12.383 -18.188 -26.109 1 97.81 124 THR A CA 1
ATOM 1012 C C . THR A 1 124 ? 11.711 -18.969 -24.984 1 97.81 124 THR A C 1
ATOM 1014 O O . THR A 1 124 ? 11.922 -20.172 -24.844 1 9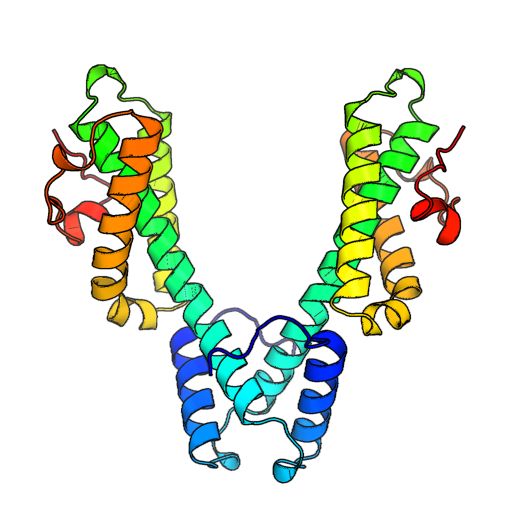7.81 124 THR A O 1
ATOM 1017 N N . PHE A 1 125 ? 10.914 -18.281 -24.234 1 98.19 125 PHE A N 1
ATOM 1018 C CA . PHE A 1 125 ? 10.211 -18.922 -23.125 1 98.19 125 PHE A CA 1
ATOM 1019 C C . PHE A 1 125 ? 8.938 -19.609 -23.625 1 98.19 125 PHE A C 1
ATOM 1021 O O . PHE A 1 125 ? 8.281 -19.125 -24.547 1 98.19 125 PHE A O 1
ATOM 1028 N N . PRO A 1 126 ? 8.547 -20.75 -23 1 97.88 126 PRO A N 1
ATOM 1029 C CA . PRO A 1 126 ? 7.316 -21.422 -23.406 1 97.88 126 PRO A CA 1
ATOM 1030 C C . PRO A 1 126 ? 6.082 -20.547 -23.266 1 97.88 126 PRO A C 1
ATOM 1032 O O . PRO A 1 126 ? 6.035 -19.672 -22.391 1 97.88 126 PRO A O 1
ATOM 1035 N N . LYS A 1 127 ? 5.148 -20.797 -24.078 1 96.38 127 LYS A N 1
ATOM 1036 C CA . LYS A 1 127 ? 3.891 -20.062 -24.016 1 96.38 127 LYS A CA 1
ATOM 1037 C C . LYS A 1 127 ? 3.154 -20.312 -22.703 1 96.38 127 LYS A C 1
ATOM 1039 O O . LYS A 1 127 ? 2.516 -19.406 -22.156 1 96.38 127 LYS A O 1
ATOM 1044 N N . SER A 1 128 ? 3.244 -21.594 -22.312 1 96.62 128 SER A N 1
ATOM 1045 C CA . SER A 1 128 ? 2.691 -21.969 -21.016 1 96.62 128 SER A CA 1
ATOM 1046 C C . SER A 1 128 ? 3.797 -22.297 -20.031 1 96.62 128 SER A C 1
ATOM 1048 O O . SER A 1 128 ? 4.863 -22.781 -20.406 1 96.62 128 SER A O 1
ATOM 1050 N N . CYS A 1 129 ? 3.533 -22.047 -18.812 1 98.12 129 CYS A N 1
ATOM 1051 C CA . CYS A 1 129 ? 4.539 -22.234 -17.766 1 98.12 129 CYS A CA 1
ATOM 1052 C C . CYS A 1 129 ? 5.047 -23.672 -17.766 1 98.12 129 CYS A C 1
ATOM 1054 O O . CYS A 1 129 ? 4.254 -24.609 -17.672 1 98.12 129 CYS A O 1
ATOM 1056 N N . PRO A 1 130 ? 6.27 -23.797 -17.797 1 97.94 130 PRO A N 1
ATOM 1057 C CA . PRO A 1 130 ? 6.832 -25.156 -17.828 1 97.94 130 PRO A CA 1
ATOM 1058 C C . PRO A 1 130 ? 6.871 -25.812 -16.453 1 97.94 130 PRO A C 1
ATOM 1060 O O . PRO A 1 130 ? 7.207 -27 -16.344 1 97.94 130 PRO A O 1
ATOM 1063 N N . TYR A 1 131 ? 6.586 -25.047 -15.453 1 98.38 131 TYR A N 1
ATOM 1064 C CA . TYR A 1 131 ? 6.562 -25.547 -14.086 1 98.38 131 TYR A CA 1
ATOM 1065 C C . TYR A 1 131 ? 5.129 -25.734 -13.594 1 98.38 131 TYR A C 1
ATOM 1067 O O . TYR A 1 131 ? 4.266 -24.891 -13.867 1 98.38 131 TYR A O 1
ATOM 1075 N N . THR A 1 132 ? 4.922 -26.828 -12.883 1 97.62 132 THR A N 1
ATOM 1076 C CA . THR A 1 132 ? 3.627 -26.969 -12.219 1 97.62 132 THR A CA 1
ATOM 1077 C C . THR A 1 132 ? 3.539 -26.031 -11.016 1 97.62 132 THR A C 1
ATOM 1079 O O . THR A 1 132 ? 4.562 -25.578 -10.5 1 97.62 132 THR A O 1
ATOM 1082 N N . LEU A 1 133 ? 2.336 -25.75 -10.609 1 97 133 LEU A N 1
ATOM 1083 C CA . LEU A 1 133 ? 2.129 -24.938 -9.422 1 97 133 LEU A CA 1
ATOM 1084 C C . LEU A 1 133 ? 2.822 -25.562 -8.211 1 97 133 LEU A C 1
ATOM 1086 O O . LEU A 1 133 ? 3.398 -24.844 -7.387 1 97 133 LEU A O 1
ATOM 1090 N N . GLU A 1 134 ? 2.779 -26.875 -8.102 1 96.75 134 GLU A N 1
ATOM 1091 C CA . GLU A 1 134 ? 3.445 -27.594 -7.016 1 96.75 134 GLU A CA 1
ATOM 1092 C C . GLU A 1 134 ? 4.953 -27.359 -7.043 1 96.75 134 GLU A C 1
ATOM 1094 O O . GLU A 1 134 ? 5.574 -27.156 -6 1 96.75 134 GLU A O 1
ATOM 1099 N N . GLN A 1 135 ? 5.48 -27.359 -8.188 1 98.19 135 GLN A N 1
ATOM 1100 C CA . GLN A 1 135 ? 6.91 -27.109 -8.344 1 98.19 135 GLN A CA 1
ATOM 1101 C C . GLN A 1 135 ? 7.266 -25.688 -7.949 1 98.19 135 GLN A C 1
ATOM 1103 O O . GLN A 1 135 ? 8.234 -25.453 -7.215 1 98.19 135 GLN A O 1
ATOM 1108 N N . VAL A 1 136 ? 6.496 -24.75 -8.43 1 98.5 136 VAL A N 1
ATOM 1109 C CA . VAL A 1 136 ? 6.742 -23.328 -8.203 1 98.5 136 VAL A CA 1
ATOM 1110 C C . VAL A 1 136 ? 6.77 -23.047 -6.707 1 98.5 136 VAL A C 1
ATOM 1112 O O . VAL A 1 136 ? 7.59 -22.266 -6.234 1 98.5 136 VAL A O 1
ATOM 1115 N N . LEU A 1 137 ? 5.93 -23.703 -5.984 1 98.12 137 LEU A N 1
ATOM 1116 C CA . LEU A 1 137 ? 5.793 -23.406 -4.566 1 98.12 137 LEU A CA 1
ATOM 1117 C C . LEU A 1 137 ? 6.613 -24.391 -3.725 1 98.12 137 LEU A C 1
ATOM 1119 O O . LEU A 1 137 ? 6.656 -24.266 -2.496 1 98.12 137 LEU A O 1
ATOM 1123 N N . ASN A 1 138 ? 7.305 -25.375 -4.324 1 97.94 138 ASN A N 1
ATOM 1124 C CA . ASN A 1 138 ? 8.117 -26.375 -3.633 1 97.94 138 ASN A CA 1
ATOM 1125 C C . ASN A 1 138 ? 9.461 -25.797 -3.207 1 97.94 138 ASN A C 1
ATOM 1127 O O . ASN A 1 138 ? 10.281 -25.438 -4.055 1 97.94 138 ASN A O 1
ATOM 1131 N N . PRO A 1 139 ? 9.672 -25.766 -1.918 1 96.88 139 PRO A N 1
ATOM 1132 C CA . PRO A 1 139 ? 10.922 -25.156 -1.439 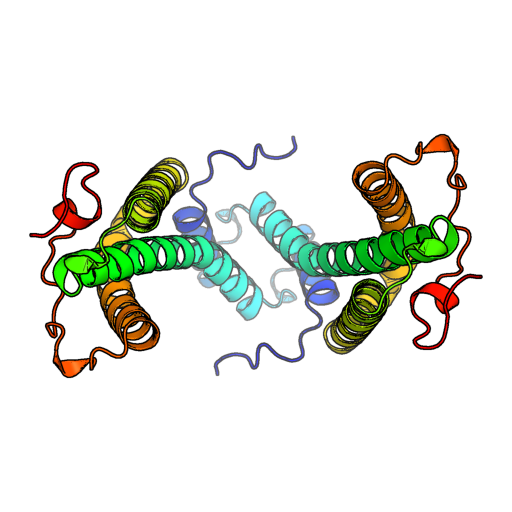1 96.88 139 PRO A CA 1
ATOM 1133 C C . PRO A 1 139 ? 12.164 -25.891 -1.928 1 96.88 139 PRO A C 1
ATOM 1135 O O . PRO A 1 139 ? 13.258 -25.312 -1.945 1 96.88 139 PRO A O 1
ATOM 1138 N N . GLU A 1 140 ? 12.031 -27.031 -2.416 1 96.88 140 GLU A N 1
ATOM 1139 C CA . GLU A 1 140 ? 13.195 -27.844 -2.797 1 96.88 140 GLU A CA 1
ATOM 1140 C C . GLU A 1 140 ? 13.359 -27.875 -4.312 1 96.88 140 GLU A C 1
ATOM 1142 O O . GLU A 1 140 ? 14.32 -28.469 -4.82 1 96.88 140 GLU A O 1
ATOM 1147 N N . PHE A 1 141 ? 12.469 -27.297 -5.016 1 98.25 141 PHE A N 1
ATOM 1148 C CA . PHE A 1 141 ? 12.492 -27.422 -6.469 1 98.25 141 PHE A CA 1
ATOM 1149 C C . PHE A 1 141 ? 13.328 -26.297 -7.09 1 98.25 141 PHE A C 1
ATOM 1151 O O . PHE A 1 141 ? 13.133 -25.125 -6.77 1 98.25 141 PHE A O 1
ATOM 1158 N N . MET A 1 142 ? 14.188 -26.609 -7.969 1 98.12 142 MET A N 1
ATOM 1159 C CA . MET A 1 142 ? 14.867 -25.734 -8.914 1 98.12 142 MET A CA 1
ATOM 1160 C C . MET A 1 142 ? 14.938 -26.375 -10.297 1 98.12 142 MET A C 1
ATOM 1162 O O . MET A 1 142 ? 15.164 -27.578 -10.422 1 98.12 142 MET A O 1
ATOM 1166 N N . PRO A 1 143 ? 14.773 -25.609 -11.281 1 97.12 143 PRO A N 1
ATOM 1167 C CA . PRO A 1 143 ? 14.875 -26.203 -12.609 1 97.12 143 PRO A CA 1
ATOM 1168 C C . PRO A 1 143 ? 16.312 -26.5 -13.023 1 97.12 143 PRO A C 1
ATOM 1170 O O . PRO A 1 143 ? 17.25 -25.938 -12.445 1 97.12 143 PRO A O 1
ATOM 1173 N N . GLU A 1 144 ? 16.516 -27.422 -13.922 1 89.94 144 GLU A N 1
ATOM 1174 C CA . GLU A 1 144 ? 17.844 -27.828 -14.391 1 89.94 144 GLU A CA 1
ATOM 1175 C C . GLU A 1 144 ? 18.359 -26.859 -15.469 1 89.94 144 GLU A C 1
ATOM 1177 O O . GLU A 1 144 ? 17.562 -26.281 -16.219 1 89.94 144 GLU A O 1
ATOM 1182 N N . MET B 1 1 ? -12.641 -2.537 21.125 1 25.64 1 MET B N 1
ATOM 1183 C CA . MET B 1 1 ? -11.609 -3.568 21.016 1 25.64 1 MET B CA 1
ATOM 1184 C C . MET B 1 1 ? -10.867 -3.441 19.688 1 25.64 1 MET B C 1
ATOM 1186 O O . MET B 1 1 ? -11.484 -3.258 18.641 1 25.64 1 MET B O 1
ATOM 1190 N N . ALA B 1 2 ? -9.742 -2.742 19.453 1 34.06 2 ALA B N 1
ATOM 1191 C CA . ALA B 1 2 ? -9.023 -2.631 18.188 1 34.06 2 ALA B CA 1
ATOM 1192 C C . ALA B 1 2 ? -9.086 -3.938 17.406 1 34.06 2 ALA B C 1
ATOM 1194 O O . ALA B 1 2 ? -8.703 -4.996 17.922 1 34.06 2 ALA B O 1
ATOM 1195 N N . ARG B 1 3 ? -10.078 -4.234 16.766 1 37.56 3 ARG B N 1
ATOM 1196 C CA . ARG B 1 3 ? -10.18 -5.523 16.094 1 37.56 3 ARG B CA 1
ATOM 1197 C C . ARG B 1 3 ? -8.797 -6.082 15.781 1 37.56 3 ARG B C 1
ATOM 1199 O O . ARG B 1 3 ? -7.926 -5.363 15.281 1 37.56 3 ARG B O 1
ATOM 1206 N N . ALA B 1 4 ? -8.242 -6.879 16.516 1 37.97 4 ALA B N 1
ATOM 1207 C CA . ALA B 1 4 ? -7.098 -7.719 16.188 1 37.97 4 ALA B CA 1
ATOM 1208 C C . ALA B 1 4 ? -6.996 -7.926 14.672 1 37.97 4 ALA B C 1
ATOM 1210 O O . ALA B 1 4 ? -7.848 -8.578 14.07 1 37.97 4 ALA B O 1
ATOM 1211 N N . GLU B 1 5 ? -6.762 -7.062 13.844 1 45.56 5 GLU B N 1
ATOM 1212 C CA . GLU B 1 5 ? -6.402 -7.102 12.43 1 45.56 5 GLU B CA 1
ATOM 1213 C C . GLU B 1 5 ? -6.031 -8.516 11.992 1 45.56 5 GLU B C 1
ATOM 1215 O O . GLU B 1 5 ? -5.562 -8.727 10.875 1 45.56 5 GLU B O 1
ATOM 1220 N N . HIS B 1 6 ? -5.742 -9.25 12.945 1 49.31 6 HIS B N 1
ATOM 1221 C CA . HIS B 1 6 ? -5.18 -10.547 12.578 1 49.31 6 HIS B CA 1
ATOM 1222 C C . HIS B 1 6 ? -6 -11.219 11.484 1 49.31 6 HIS B C 1
ATOM 1224 O O . HIS B 1 6 ? -5.461 -11.609 10.445 1 49.31 6 HIS B O 1
ATOM 1230 N N . ASP B 1 7 ? -7.191 -12.133 12.016 1 61.47 7 ASP B N 1
ATOM 1231 C CA . ASP B 1 7 ? -7.656 -13.422 11.523 1 61.47 7 ASP B CA 1
ATOM 1232 C C . ASP B 1 7 ? -8.703 -13.25 10.43 1 61.47 7 ASP B C 1
ATOM 1234 O O . ASP B 1 7 ? -9.5 -14.164 10.172 1 61.47 7 ASP B O 1
ATOM 1238 N N . LEU B 1 8 ? -8.703 -12.047 9.969 1 83.5 8 LEU B N 1
ATOM 1239 C CA . LEU B 1 8 ? -9.805 -11.969 9.008 1 83.5 8 LEU B CA 1
ATOM 1240 C C . LEU B 1 8 ? -9.328 -12.328 7.605 1 83.5 8 LEU B C 1
ATOM 1242 O O . LEU B 1 8 ? -8.336 -11.773 7.121 1 83.5 8 LEU B O 1
ATOM 1246 N N . ASP B 1 9 ? -9.914 -13.336 7.137 1 95.31 9 ASP B N 1
ATOM 1247 C CA . ASP B 1 9 ? -9.742 -13.625 5.715 1 95.31 9 ASP B CA 1
ATOM 1248 C C . ASP B 1 9 ? -10.336 -12.516 4.852 1 95.31 9 ASP B C 1
ATOM 1250 O O . ASP B 1 9 ? -11.492 -12.594 4.441 1 95.31 9 ASP B O 1
ATOM 1254 N N . ILE B 1 10 ? -9.492 -11.5 4.559 1 95.75 10 ILE B N 1
ATOM 1255 C CA . ILE B 1 10 ? -9.945 -10.234 4 1 95.75 10 ILE B CA 1
ATOM 1256 C C . ILE B 1 10 ? -10.516 -10.461 2.602 1 95.75 10 ILE B C 1
ATOM 1258 O O . ILE B 1 10 ? -11.438 -9.766 2.18 1 95.75 10 ILE B O 1
ATOM 1262 N N . TYR B 1 11 ? -10.062 -11.367 1.905 1 96.56 11 TYR B N 1
ATOM 1263 C CA . TYR B 1 11 ? -10.578 -11.617 0.564 1 96.56 11 TYR B CA 1
ATOM 1264 C C . TYR B 1 11 ? -12.016 -12.102 0.617 1 96.56 11 TYR B C 1
ATOM 1266 O O . TYR B 1 11 ? -12.898 -11.516 -0.011 1 96.56 11 TYR B O 1
ATOM 1274 N N . ALA B 1 12 ? -12.195 -13.164 1.319 1 97.06 12 ALA B N 1
ATOM 1275 C CA . ALA B 1 12 ? -13.547 -13.703 1.454 1 97.06 12 ALA B CA 1
ATOM 1276 C C . ALA B 1 12 ? -14.484 -12.68 2.096 1 97.06 12 ALA B C 1
ATOM 1278 O O . ALA B 1 12 ? -15.602 -12.469 1.621 1 97.06 12 ALA B O 1
ATOM 1279 N N . TRP B 1 13 ? -14.008 -12.078 3.148 1 97.56 13 TRP B N 1
ATOM 1280 C CA . TRP B 1 13 ? -14.797 -11.109 3.902 1 97.56 13 TRP B CA 1
ATOM 1281 C C . TRP B 1 13 ? -15.234 -9.953 3.012 1 97.56 13 TRP B C 1
ATOM 1283 O O . TRP B 1 13 ? -16.406 -9.586 2.998 1 97.56 13 TRP B O 1
ATOM 1293 N N . ALA B 1 14 ? -14.266 -9.383 2.312 1 97.56 14 ALA B N 1
ATOM 1294 C CA . ALA B 1 14 ? -14.547 -8.211 1.48 1 97.56 14 ALA B CA 1
ATOM 1295 C C . ALA B 1 14 ? -15.562 -8.547 0.394 1 97.56 14 ALA B C 1
ATOM 1297 O O . ALA B 1 14 ? -16.516 -7.785 0.172 1 97.56 14 ALA B O 1
ATOM 1298 N N . HIS B 1 15 ? -15.406 -9.641 -0.238 1 97.44 15 HIS B N 1
ATOM 1299 C CA . HIS B 1 15 ? -16.297 -10 -1.332 1 97.44 15 HIS B CA 1
ATOM 1300 C C . HIS B 1 15 ? -17.688 -10.375 -0.812 1 97.44 15 HIS B C 1
ATOM 1302 O O . HIS B 1 15 ? -18.703 -10.047 -1.433 1 97.44 15 HIS B O 1
ATOM 1308 N N . GLU B 1 16 ? -17.719 -11.039 0.3 1 97.88 16 GLU B N 1
ATOM 1309 C CA . GLU B 1 16 ? -19 -11.375 0.91 1 97.88 16 GLU B CA 1
ATOM 1310 C C . GLU B 1 16 ? -19.797 -10.117 1.268 1 97.88 16 GLU B C 1
ATOM 1312 O O . GLU B 1 16 ? -20.969 -10 0.929 1 97.88 16 GLU B O 1
ATOM 1317 N N . ASN B 1 17 ? -19.156 -9.234 1.959 1 98.31 17 ASN B N 1
ATOM 1318 C CA . ASN B 1 17 ? -19.844 -8.023 2.395 1 98.31 17 ASN B CA 1
ATOM 1319 C C . ASN B 1 17 ? -20.203 -7.121 1.214 1 98.31 17 ASN B C 1
ATOM 1321 O O . ASN B 1 17 ? -21.234 -6.457 1.219 1 98.31 17 ASN B O 1
ATOM 1325 N N . ALA B 1 18 ? -19.297 -7.078 0.17 1 98.38 18 ALA B N 1
ATOM 1326 C CA . ALA B 1 18 ? -19.625 -6.359 -1.056 1 98.38 18 ALA B CA 1
ATOM 1327 C C . ALA B 1 18 ? -20.891 -6.922 -1.69 1 98.38 18 ALA B C 1
ATOM 1329 O O . ALA B 1 18 ? -21.781 -6.168 -2.104 1 98.38 18 ALA B O 1
ATOM 1330 N N . GLU B 1 19 ? -20.969 -8.227 -1.758 1 98.44 19 GLU B N 1
ATOM 1331 C CA . GLU B 1 19 ? -22.141 -8.867 -2.352 1 98.44 19 GLU B CA 1
ATOM 1332 C C . GLU B 1 19 ? -23.406 -8.57 -1.55 1 98.44 19 GLU B C 1
ATOM 1334 O O . GLU B 1 19 ? -24.469 -8.312 -2.123 1 98.44 19 GLU B O 1
ATOM 1339 N N . LEU B 1 20 ? -23.297 -8.664 -0.214 1 98.56 20 LEU B N 1
ATOM 1340 C CA . LEU B 1 20 ? -24.422 -8.344 0.651 1 98.56 20 LEU B CA 1
ATOM 1341 C C . LEU B 1 20 ? -24.906 -6.914 0.423 1 98.56 20 LEU B C 1
ATOM 1343 O O . LEU B 1 20 ? -26.109 -6.656 0.375 1 98.56 20 LEU B O 1
ATOM 1347 N N . LEU B 1 21 ? -23.953 -6.027 0.255 1 98.06 21 LEU B N 1
ATOM 1348 C CA . LEU B 1 21 ? -24.297 -4.633 -0.002 1 98.06 21 LEU B CA 1
ATOM 1349 C C . LEU B 1 21 ? -25 -4.488 -1.346 1 98.06 21 LEU B C 1
ATOM 1351 O O . LEU B 1 21 ? -26 -3.764 -1.455 1 98.06 21 LEU B O 1
ATOM 1355 N N . LYS B 1 22 ? -24.516 -5.137 -2.34 1 97.44 22 LYS B N 1
ATOM 1356 C CA . LYS B 1 22 ? -25.125 -5.105 -3.67 1 97.44 22 LYS B CA 1
ATOM 1357 C C . LYS B 1 22 ? -26.578 -5.559 -3.629 1 97.44 22 LYS B C 1
ATOM 1359 O O . LYS B 1 22 ? -27.422 -5.02 -4.348 1 97.44 22 LYS B O 1
ATOM 1364 N N . GLN B 1 23 ? -26.828 -6.418 -2.76 1 97.69 23 GLN B N 1
ATOM 1365 C CA . GLN B 1 23 ? -28.156 -7.008 -2.658 1 97.69 23 GLN B CA 1
ATOM 1366 C C . GLN B 1 23 ? -29.047 -6.211 -1.7 1 97.69 23 GLN B C 1
ATOM 1368 O O . GLN B 1 23 ? -30.219 -6.523 -1.532 1 97.69 23 GLN B O 1
ATOM 1373 N N . GLY B 1 24 ? -28.484 -5.316 -1.005 1 96 24 GLY B N 1
ATOM 1374 C CA . GLY B 1 24 ? -29.25 -4.5 -0.068 1 96 24 GLY B CA 1
ATOM 1375 C C . GLY B 1 24 ? -29.531 -5.207 1.246 1 96 24 GLY B C 1
ATOM 1376 O O . GLY B 1 24 ? -30.453 -4.84 1.968 1 96 24 GLY B O 1
ATOM 1377 N N . LYS B 1 25 ? -28.797 -6.262 1.521 1 97.31 25 LYS B N 1
ATOM 1378 C CA . LYS B 1 25 ? -28.953 -6.988 2.775 1 97.31 25 LYS B CA 1
ATOM 1379 C C . LYS B 1 25 ? -28.125 -6.359 3.885 1 97.31 25 LYS B C 1
ATOM 1381 O O . LYS B 1 25 ? -27.234 -7.012 4.449 1 97.31 25 LYS B O 1
ATOM 1386 N N . PHE B 1 26 ? -28.422 -5.219 4.27 1 96.5 26 PHE B N 1
ATOM 1387 C CA . PHE B 1 26 ? -27.625 -4.371 5.145 1 96.5 26 PHE B CA 1
ATOM 1388 C C . PHE B 1 26 ? -27.516 -4.977 6.539 1 96.5 26 PHE B C 1
ATOM 1390 O O . PHE B 1 26 ? -26.5 -4.82 7.215 1 96.5 26 PHE B O 1
ATOM 1397 N N . ASN B 1 27 ? -28.5 -5.703 6.945 1 96.19 27 ASN B N 1
ATOM 1398 C CA . ASN B 1 27 ? -28.5 -6.285 8.281 1 96.19 27 ASN B CA 1
ATOM 1399 C C . ASN B 1 27 ? -27.531 -7.457 8.391 1 96.19 27 ASN B C 1
ATOM 1401 O O . ASN B 1 27 ? -27.188 -7.883 9.5 1 96.19 27 ASN B O 1
ATOM 1405 N N . GLU B 1 28 ? -27.141 -7.969 7.301 1 97.94 28 GLU B N 1
ATOM 1406 C CA . GLU B 1 28 ? -26.234 -9.109 7.289 1 97.94 28 GLU B CA 1
ATOM 1407 C C . GLU B 1 28 ? -24.797 -8.664 7.062 1 97.94 28 GLU B C 1
ATOM 1409 O O . GLU B 1 28 ? -23.859 -9.461 7.203 1 97.94 28 GLU B O 1
ATOM 1414 N N . VAL B 1 29 ? -24.641 -7.434 6.711 1 98 29 VAL B N 1
ATOM 1415 C CA . VAL B 1 29 ? -23.328 -6.867 6.445 1 98 29 VAL B CA 1
ATOM 1416 C C . VAL B 1 29 ? -22.594 -6.637 7.762 1 98 29 VAL B C 1
ATOM 1418 O O . VAL B 1 29 ? -23.188 -6.195 8.75 1 98 29 VAL B O 1
ATOM 1421 N N . ASP B 1 30 ? -21.312 -7.031 7.82 1 97.56 30 ASP B N 1
ATOM 1422 C CA . ASP B 1 30 ? -20.453 -6.637 8.938 1 97.56 30 ASP B CA 1
ATOM 1423 C C . ASP B 1 30 ? -20.156 -5.141 8.891 1 97.56 30 ASP B C 1
ATOM 1425 O O . ASP B 1 30 ? -19.016 -4.738 8.617 1 97.56 30 ASP B O 1
ATOM 1429 N N . MET B 1 31 ? -21.109 -4.363 9.312 1 97.19 31 MET B N 1
ATOM 1430 C CA . MET B 1 31 ? -21.078 -2.918 9.102 1 97.19 31 MET B CA 1
ATOM 1431 C C . MET B 1 31 ? -19.969 -2.271 9.914 1 97.19 31 MET B C 1
ATOM 1433 O O . MET B 1 31 ? -19.344 -1.298 9.469 1 97.19 31 MET B O 1
ATOM 1437 N N . VAL B 1 32 ? -19.75 -2.799 11.062 1 96.75 32 VAL B N 1
ATOM 1438 C CA . VAL B 1 32 ? -18.719 -2.24 11.922 1 96.75 32 VAL B CA 1
ATOM 1439 C C . VAL B 1 32 ? -17.375 -2.271 11.203 1 96.75 32 VAL B C 1
ATOM 1441 O O . VAL B 1 32 ? -16.688 -1.251 11.125 1 96.75 32 VAL B O 1
ATOM 1444 N N . ASN B 1 33 ? -17.031 -3.418 10.586 1 96.19 33 ASN B N 1
ATOM 1445 C CA . ASN B 1 33 ? -15.742 -3.557 9.922 1 96.19 33 ASN B CA 1
ATOM 1446 C C . ASN B 1 33 ? -15.727 -2.859 8.57 1 96.19 33 ASN B C 1
ATOM 1448 O O . ASN B 1 33 ? -14.695 -2.338 8.141 1 96.19 33 ASN B O 1
ATOM 1452 N N . VAL B 1 34 ? -16.844 -2.844 7.938 1 97.56 34 VAL B N 1
ATOM 1453 C CA . VAL B 1 34 ? -16.922 -2.115 6.676 1 97.56 34 VAL B CA 1
ATOM 1454 C C . VAL B 1 34 ? -16.609 -0.639 6.91 1 97.56 34 VAL B C 1
ATOM 1456 O O . VAL B 1 34 ? -15.82 -0.041 6.184 1 97.56 34 VAL B O 1
ATOM 1459 N N . ILE B 1 35 ? -17.188 -0.071 7.918 1 97.94 35 ILE B N 1
ATOM 1460 C CA . ILE B 1 35 ? -16.984 1.332 8.258 1 97.94 35 ILE B CA 1
ATOM 1461 C C . ILE B 1 35 ? -15.516 1.568 8.609 1 97.94 35 ILE B C 1
ATOM 1463 O O . ILE B 1 35 ? -14.906 2.531 8.141 1 97.94 35 ILE B O 1
ATOM 1467 N N . GLU B 1 36 ? -15 0.708 9.367 1 96.81 36 GLU B N 1
ATOM 1468 C CA . GLU B 1 36 ? -13.594 0.822 9.742 1 96.81 36 GLU B CA 1
ATOM 1469 C C . GLU B 1 36 ? -12.695 0.789 8.516 1 96.81 36 GLU B C 1
ATOM 1471 O O . GLU B 1 36 ? -11.75 1.573 8.406 1 96.81 36 GLU B O 1
ATOM 1476 N N . GLU B 1 37 ? -12.992 -0.131 7.551 1 96.75 37 GLU B N 1
ATOM 1477 C CA . GLU B 1 37 ? -12.195 -0.242 6.336 1 96.75 37 GLU B CA 1
ATOM 1478 C C . GLU B 1 37 ? -12.266 1.036 5.504 1 96.75 37 GLU B C 1
ATOM 1480 O O . GLU B 1 37 ? -11.273 1.455 4.906 1 96.75 37 GLU B O 1
ATOM 1485 N N . LEU B 1 38 ? -13.391 1.632 5.445 1 96.81 38 LEU B N 1
ATOM 1486 C CA . LEU B 1 38 ? -13.547 2.889 4.719 1 96.81 38 LEU B CA 1
ATOM 1487 C C . LEU B 1 38 ? -12.727 3.996 5.371 1 96.81 38 LEU B C 1
ATOM 1489 O O . LEU B 1 38 ? -12.039 4.754 4.684 1 96.81 38 LEU B O 1
ATOM 1493 N N . GLU B 1 39 ? -12.805 4.066 6.668 1 96.88 39 GLU B N 1
ATOM 1494 C CA . GLU B 1 39 ? -12.023 5.074 7.375 1 96.88 39 GLU B CA 1
ATOM 1495 C C . GLU B 1 39 ? -10.523 4.852 7.176 1 96.88 39 GLU B C 1
ATOM 1497 O O . GLU B 1 39 ? -9.773 5.809 6.984 1 96.88 39 GLU B O 1
ATOM 1502 N N . ASP B 1 40 ? -10.203 3.596 7.254 1 96.44 40 ASP B N 1
ATOM 1503 C CA . ASP B 1 40 ? -8.797 3.266 7.027 1 96.44 40 ASP B CA 1
ATOM 1504 C C . ASP B 1 40 ? -8.352 3.691 5.629 1 96.44 40 ASP B C 1
ATOM 1506 O O . ASP B 1 40 ? -7.238 4.184 5.449 1 96.44 40 ASP B O 1
ATOM 1510 N N . LEU B 1 41 ? -9.164 3.473 4.637 1 94.62 41 LEU B N 1
ATOM 1511 C CA . LEU B 1 41 ? -8.883 3.885 3.264 1 94.62 41 LEU B CA 1
ATOM 1512 C C . LEU B 1 41 ? -8.648 5.391 3.188 1 94.62 41 LEU B C 1
ATOM 1514 O O . LEU B 1 41 ? -7.684 5.84 2.566 1 94.62 41 LEU B O 1
ATOM 1518 N N . GLY B 1 42 ? -9.461 6.152 3.818 1 92.94 42 GLY B N 1
ATOM 1519 C CA . GLY B 1 42 ? -9.273 7.594 3.873 1 92.94 42 GLY B CA 1
ATOM 1520 C C . GLY B 1 42 ? -8 8.008 4.586 1 92.94 42 GLY B C 1
ATOM 1521 O O . GLY B 1 42 ? -7.301 8.914 4.137 1 92.94 42 GLY B O 1
ATOM 1522 N N . ASN B 1 43 ? -7.785 7.32 5.59 1 96.44 43 ASN B N 1
ATOM 1523 C CA . ASN B 1 43 ? -6.637 7.672 6.418 1 96.44 43 ASN B CA 1
ATOM 1524 C C . ASN B 1 43 ? -5.32 7.328 5.73 1 96.44 43 ASN B C 1
ATOM 1526 O O . ASN B 1 43 ? -4.266 7.852 6.098 1 96.44 43 ASN B O 1
ATOM 1530 N N . SER B 1 44 ? -5.438 6.477 4.777 1 95.62 44 SER B N 1
ATOM 1531 C CA . SER B 1 44 ? -4.219 6.07 4.082 1 95.62 44 SER B CA 1
ATOM 1532 C C . SER B 1 44 ? -3.527 7.27 3.441 1 95.62 44 SER B C 1
ATOM 1534 O O . SER B 1 44 ? -2.303 7.402 3.518 1 95.62 44 SER B O 1
ATOM 1536 N N . LYS B 1 45 ? -4.258 8.211 2.83 1 95.75 45 LYS B N 1
ATOM 1537 C CA . LYS B 1 45 ? -3.68 9.406 2.209 1 95.75 45 LYS B CA 1
ATOM 1538 C C . LYS B 1 45 ? -3.131 10.359 3.262 1 95.75 45 LYS B C 1
ATOM 1540 O O . LYS B 1 45 ? -2.104 11.008 3.047 1 95.75 45 LYS B O 1
ATOM 1545 N N . ARG B 1 46 ? -3.789 10.422 4.34 1 96.94 46 ARG B N 1
ATOM 1546 C CA . ARG B 1 46 ? -3.285 11.219 5.457 1 96.94 46 ARG B CA 1
ATOM 1547 C C . ARG B 1 46 ? -1.952 10.672 5.961 1 96.94 46 ARG B C 1
ATOM 1549 O O . ARG B 1 46 ? -1.028 11.445 6.238 1 96.94 46 ARG B O 1
ATOM 1556 N N . ASP B 1 47 ? -1.859 9.398 6.074 1 97.81 47 ASP B N 1
ATOM 1557 C CA . ASP B 1 47 ? -0.616 8.758 6.496 1 97.81 47 ASP B CA 1
ATOM 1558 C C . ASP B 1 47 ? 0.504 9.031 5.492 1 97.81 47 ASP B C 1
ATOM 1560 O O . ASP B 1 47 ? 1.653 9.25 5.883 1 97.81 47 ASP B O 1
ATOM 1564 N N . GLN B 1 48 ? 0.131 8.961 4.223 1 98.06 48 GLN B N 1
ATOM 1565 C CA . GLN B 1 48 ? 1.107 9.289 3.191 1 98.06 48 GLN B CA 1
ATOM 1566 C C . GLN B 1 48 ? 1.618 10.719 3.359 1 98.06 48 GLN B C 1
ATOM 1568 O O . GLN B 1 48 ? 2.82 10.969 3.25 1 98.06 48 GLN B O 1
ATOM 1573 N N . LEU B 1 49 ? 0.697 11.641 3.566 1 98.31 49 LEU B N 1
ATOM 1574 C CA . LEU B 1 49 ? 1.08 13.023 3.816 1 98.31 49 LEU B CA 1
ATOM 1575 C C . LEU B 1 49 ? 2.066 13.109 4.977 1 98.31 49 LEU B C 1
ATOM 1577 O O . LEU B 1 49 ? 3.115 13.75 4.859 1 98.31 49 LEU B O 1
ATOM 1581 N N . THR B 1 50 ? 1.761 12.453 6.062 1 98.75 50 THR B N 1
ATOM 1582 C CA . THR B 1 50 ? 2.619 12.453 7.242 1 98.75 50 THR B CA 1
ATOM 1583 C C . THR B 1 50 ? 3.998 11.891 6.906 1 98.75 50 THR B C 1
ATOM 1585 O O . THR B 1 50 ? 5.016 12.43 7.348 1 98.75 50 THR B O 1
ATOM 1588 N N . ALA B 1 51 ? 3.986 10.867 6.133 1 98.75 51 ALA B N 1
ATOM 1589 C CA . ALA B 1 51 ? 5.242 10.227 5.75 1 98.75 51 ALA B CA 1
ATOM 1590 C C . ALA B 1 51 ? 6.117 11.18 4.938 1 98.75 51 ALA B C 1
ATOM 1592 O O . ALA B 1 51 ? 7.332 11.242 5.141 1 98.75 51 ALA B O 1
ATOM 1593 N N . ARG B 1 52 ? 5.512 11.867 3.994 1 98.81 52 ARG B N 1
ATOM 1594 C CA . ARG B 1 52 ? 6.266 12.805 3.174 1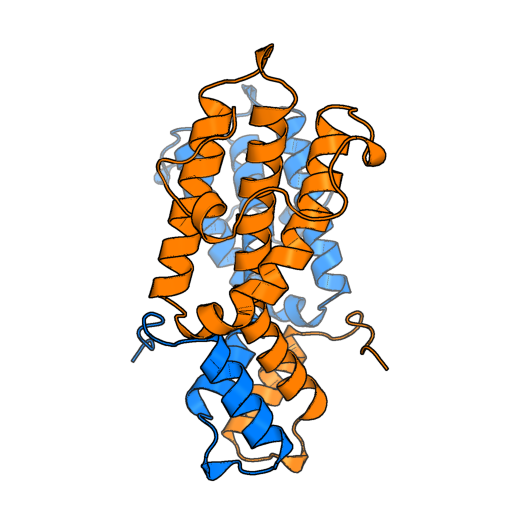 98.81 52 ARG B CA 1
ATOM 1595 C C . ARG B 1 52 ? 6.805 13.953 4.016 1 98.81 52 ARG B C 1
ATOM 1597 O O . ARG B 1 52 ? 7.965 14.352 3.871 1 98.81 52 ARG B O 1
ATOM 1604 N N . LEU B 1 53 ? 5.977 14.469 4.879 1 98.81 53 LEU B N 1
ATOM 1605 C CA . LEU B 1 53 ? 6.402 15.539 5.77 1 98.81 53 LEU B CA 1
ATOM 1606 C C . LEU B 1 53 ? 7.551 15.086 6.664 1 98.81 53 LEU B C 1
ATOM 1608 O O . LEU B 1 53 ? 8.508 15.828 6.887 1 98.81 53 LEU B O 1
ATOM 1612 N N . LYS B 1 54 ? 7.445 13.883 7.188 1 98.88 54 LYS B N 1
ATOM 1613 C CA . LYS B 1 54 ? 8.492 13.312 8.031 1 98.88 54 LYS B CA 1
ATOM 1614 C C . LYS B 1 54 ? 9.836 13.297 7.312 1 98.88 54 LYS B C 1
ATOM 1616 O O . LYS B 1 54 ? 10.852 13.711 7.875 1 98.88 54 LYS B O 1
ATOM 1621 N N . LEU B 1 55 ? 9.828 12.898 6.082 1 98.88 55 LEU B N 1
ATOM 1622 C CA . LEU B 1 55 ? 11.07 12.82 5.32 1 98.88 55 LEU B CA 1
ATOM 1623 C C . LEU B 1 55 ? 11.648 14.211 5.078 1 98.88 55 LEU B C 1
ATOM 1625 O O . LEU B 1 55 ? 12.859 14.406 5.172 1 98.88 55 LEU B O 1
ATOM 1629 N N . ILE B 1 56 ? 10.773 15.156 4.738 1 98.88 56 ILE B N 1
ATOM 1630 C CA . ILE B 1 56 ? 11.227 16.531 4.543 1 98.88 56 ILE B CA 1
ATOM 1631 C C . ILE B 1 56 ? 11.891 17.031 5.824 1 98.88 56 ILE B C 1
ATOM 1633 O O . ILE B 1 56 ? 13.023 17.516 5.793 1 98.88 56 ILE B O 1
ATOM 1637 N N . ILE B 1 57 ? 11.219 16.875 6.957 1 98.81 57 ILE B N 1
ATOM 1638 C CA . ILE B 1 57 ? 11.68 17.406 8.234 1 98.81 57 ILE B CA 1
ATOM 1639 C C . ILE B 1 57 ? 12.977 16.703 8.648 1 98.81 57 ILE B C 1
ATOM 1641 O O . ILE B 1 57 ? 13.922 17.359 9.094 1 98.81 57 ILE B O 1
ATOM 1645 N N . GLN B 1 58 ? 12.992 15.375 8.5 1 98.81 58 GLN B N 1
ATOM 1646 C CA . GLN B 1 58 ? 14.195 14.609 8.797 1 98.81 58 GLN B CA 1
ATOM 1647 C C . GLN B 1 58 ? 15.406 15.18 8.078 1 98.81 58 GLN B C 1
ATOM 1649 O O . GLN B 1 58 ? 16.453 15.391 8.688 1 98.81 58 GLN B O 1
ATOM 1654 N N . HIS B 1 59 ? 15.25 15.5 6.824 1 98.81 59 HIS B N 1
ATOM 1655 C CA . HIS B 1 59 ? 16.391 15.93 6.02 1 98.81 59 HIS B CA 1
ATOM 1656 C C . HIS B 1 59 ? 16.688 17.406 6.23 1 98.81 59 HIS B C 1
ATOM 1658 O O . HIS B 1 59 ? 17.828 17.844 6.098 1 98.81 59 HIS B O 1
ATOM 1664 N N . LEU B 1 60 ? 15.633 18.234 6.562 1 98.81 60 LEU B N 1
ATOM 1665 C CA . LEU B 1 60 ? 15.906 19.609 6.988 1 98.81 60 LEU B CA 1
ATOM 1666 C C . LEU B 1 60 ? 16.75 19.625 8.258 1 98.81 60 LEU B C 1
ATOM 1668 O O . LEU B 1 60 ? 17.688 20.422 8.383 1 98.81 60 LEU B O 1
ATOM 1672 N N . LEU B 1 61 ? 16.438 18.781 9.203 1 98.62 61 LEU B N 1
ATOM 1673 C CA . LEU B 1 61 ? 17.203 18.672 10.438 1 98.62 61 LEU B CA 1
ATOM 1674 C C . LEU B 1 61 ? 18.641 18.234 10.148 1 98.62 61 LEU B C 1
ATOM 1676 O O . LEU B 1 61 ? 19.594 18.812 10.68 1 98.62 61 LEU B O 1
ATOM 1680 N N . LYS B 1 62 ? 18.75 17.219 9.312 1 98.62 62 LYS B N 1
ATOM 1681 C CA . LYS B 1 62 ? 20.109 16.781 8.953 1 98.62 62 LYS B CA 1
ATOM 1682 C C . LYS B 1 62 ? 20.891 17.906 8.281 1 98.62 62 LYS B C 1
ATOM 1684 O O . LYS B 1 62 ? 22.078 18.078 8.539 1 98.62 62 LYS B O 1
ATOM 1689 N N . TRP B 1 63 ? 20.219 18.625 7.414 1 98.44 63 TRP B N 1
ATOM 1690 C CA . TRP B 1 63 ? 20.828 19.75 6.727 1 98.44 63 TRP B CA 1
ATOM 1691 C C . TRP B 1 63 ? 21.328 20.797 7.723 1 98.44 63 TRP B C 1
ATOM 1693 O O . TRP B 1 63 ? 22.438 21.312 7.582 1 98.44 63 TRP B O 1
ATOM 1703 N N . GLN B 1 64 ? 20.578 21.078 8.727 1 98.25 64 GLN B N 1
ATOM 1704 C CA . GLN B 1 64 ? 20.875 22.109 9.711 1 98.25 64 GLN B CA 1
ATOM 1705 C C . GLN B 1 64 ? 21.938 21.641 10.711 1 98.25 64 GLN B C 1
ATOM 1707 O O . GLN B 1 64 ? 22.828 22.406 11.086 1 98.25 64 GLN B O 1
ATOM 1712 N N . TYR B 1 65 ? 21.953 20.438 11.078 1 98.06 65 TYR B N 1
ATOM 1713 C CA . TYR B 1 65 ? 22.75 20 12.219 1 98.06 65 TYR B CA 1
ATOM 1714 C C . TYR B 1 65 ? 23.984 19.234 11.758 1 98.06 65 TYR B C 1
ATOM 1716 O O . TYR B 1 65 ? 24.859 18.906 12.562 1 98.06 65 TYR B O 1
ATOM 1724 N N . GLN B 1 66 ? 23.984 18.922 10.477 1 97.81 66 GLN B N 1
ATOM 1725 C CA . GLN B 1 66 ? 25.172 18.312 9.898 1 97.81 66 GLN B CA 1
ATOM 1726 C C . GLN B 1 66 ? 25.625 19.062 8.656 1 97.81 66 GLN B C 1
ATOM 1728 O O . GLN B 1 66 ? 25.703 18.484 7.57 1 97.81 66 GLN B O 1
ATOM 1733 N N . PRO B 1 67 ? 26.078 20.297 8.836 1 96.94 67 PRO B N 1
ATOM 1734 C CA . PRO B 1 67 ? 26.391 21.125 7.672 1 96.94 67 PRO B CA 1
ATOM 1735 C C . PRO B 1 67 ? 27.5 20.531 6.805 1 96.94 67 PRO B C 1
ATOM 1737 O O . PRO B 1 67 ? 27.5 20.719 5.586 1 96.94 67 PRO B O 1
ATOM 1740 N N . SER B 1 68 ? 28.359 19.797 7.328 1 97.25 68 SER B N 1
ATOM 1741 C CA . SER B 1 68 ? 29.484 19.25 6.582 1 97.25 68 SER B CA 1
ATOM 1742 C C . SER B 1 68 ? 29.047 18.094 5.691 1 97.25 68 SER B C 1
ATOM 1744 O O . SER B 1 68 ? 29.797 17.656 4.812 1 97.25 68 SER B O 1
ATOM 1746 N N . HIS B 1 69 ? 27.844 17.641 5.934 1 97.12 69 HIS B N 1
ATOM 1747 C CA . HIS B 1 69 ? 27.375 16.484 5.184 1 97.12 69 HIS B CA 1
ATOM 1748 C C . HIS B 1 69 ? 26.328 16.891 4.148 1 97.12 69 HIS B C 1
ATOM 1750 O O . HIS B 1 69 ? 25.797 16.031 3.434 1 97.12 69 HIS B O 1
ATOM 1756 N N . ARG B 1 70 ? 26.156 18.141 4.102 1 97.12 70 ARG B N 1
ATOM 1757 C CA . ARG B 1 70 ? 25.172 18.609 3.121 1 97.12 70 ARG B CA 1
ATOM 1758 C C . ARG B 1 70 ? 25.5 18.078 1.729 1 97.12 70 ARG B C 1
ATOM 1760 O O . ARG B 1 70 ? 26.656 18.094 1.311 1 97.12 70 ARG B O 1
ATOM 1767 N N . GLY B 1 71 ? 24.453 17.531 1.091 1 96.62 71 GLY B N 1
ATOM 1768 C CA . GLY B 1 71 ? 24.688 16.969 -0.236 1 96.62 71 GLY B CA 1
ATOM 1769 C C . GLY B 1 71 ? 23.453 17.016 -1.121 1 96.62 71 GLY B C 1
ATOM 1770 O O . GLY B 1 71 ? 22.328 17.203 -0.634 1 96.62 71 GLY B O 1
ATOM 1771 N N . ARG B 1 72 ? 23.719 16.844 -2.355 1 97.31 72 ARG B N 1
ATOM 1772 C CA . ARG B 1 72 ? 22.688 16.891 -3.385 1 97.31 72 ARG B CA 1
ATOM 1773 C C . ARG B 1 72 ? 21.594 15.859 -3.123 1 97.31 72 ARG B C 1
ATOM 1775 O O . ARG B 1 72 ? 20.422 16.109 -3.369 1 97.31 72 ARG B O 1
ATOM 1782 N N . SER B 1 73 ? 21.953 14.789 -2.643 1 96.94 73 SER B N 1
ATOM 1783 C CA . SER B 1 73 ? 20.984 13.727 -2.379 1 96.94 73 SER B CA 1
ATOM 1784 C C . SER B 1 73 ? 19.953 14.172 -1.351 1 96.94 73 SER B C 1
ATOM 1786 O O . SER B 1 73 ? 18.766 13.867 -1.487 1 96.94 73 SER B O 1
ATOM 1788 N N . TRP B 1 74 ? 20.422 14.898 -0.328 1 98 74 TRP B N 1
ATOM 1789 C CA . TRP B 1 74 ? 19.516 15.375 0.702 1 98 74 TRP B CA 1
ATOM 1790 C C . TRP B 1 74 ? 18.562 16.422 0.14 1 98 74 TRP B C 1
ATOM 1792 O O . TRP B 1 74 ? 17.344 16.359 0.368 1 98 74 TRP B O 1
ATOM 1802 N N . SER B 1 75 ? 19.156 17.328 -0.625 1 98.06 75 SER B N 1
ATOM 1803 C CA . SER B 1 75 ? 18.328 18.391 -1.183 1 98.06 75 SER B CA 1
ATOM 1804 C C . SER B 1 75 ? 17.297 17.828 -2.168 1 98.06 75 SER B C 1
ATOM 1806 O O . SER B 1 75 ? 16.156 18.281 -2.215 1 98.06 75 SER B O 1
ATOM 1808 N N . LEU B 1 76 ? 17.703 16.875 -2.92 1 98.44 76 LEU B N 1
ATOM 1809 C CA . LEU B 1 76 ? 16.781 16.234 -3.854 1 98.44 76 LEU B CA 1
ATOM 1810 C C . LEU B 1 76 ? 15.664 15.492 -3.107 1 98.44 76 LEU B C 1
ATOM 1812 O O . LEU B 1 76 ? 14.508 15.531 -3.52 1 98.44 76 LEU B O 1
ATOM 1816 N N . THR B 1 77 ? 15.992 14.844 -2.035 1 98.62 77 THR B N 1
ATOM 1817 C CA . THR B 1 77 ? 15 14.156 -1.215 1 98.62 77 THR B CA 1
ATOM 1818 C C . THR B 1 77 ? 13.953 15.141 -0.698 1 98.62 77 THR B C 1
ATOM 1820 O O . THR B 1 77 ? 12.75 14.891 -0.798 1 98.62 77 THR B O 1
ATOM 1823 N N . ILE B 1 78 ? 14.406 16.234 -0.173 1 98.75 78 ILE B N 1
ATOM 1824 C CA . ILE B 1 78 ? 13.508 17.266 0.345 1 98.75 78 ILE B CA 1
ATOM 1825 C C . ILE B 1 78 ? 12.594 17.766 -0.772 1 98.75 78 ILE B C 1
ATOM 1827 O O . ILE B 1 78 ? 11.375 17.812 -0.612 1 98.75 78 ILE B O 1
ATOM 1831 N N . GLN B 1 79 ? 13.211 18.062 -1.878 1 98.69 79 GLN B N 1
ATOM 1832 C CA . GLN B 1 79 ? 12.453 18.594 -3.002 1 98.69 79 GLN B CA 1
ATOM 1833 C C . GLN B 1 79 ? 11.43 17.594 -3.51 1 98.69 79 GLN B C 1
ATOM 1835 O O . GLN B 1 79 ? 10.273 17.938 -3.754 1 98.69 79 GLN B O 1
ATOM 1840 N N . ASN B 1 80 ? 11.836 16.391 -3.697 1 98.75 80 ASN B N 1
ATOM 1841 C CA . ASN B 1 80 ? 10.938 15.352 -4.184 1 98.75 80 ASN B CA 1
ATOM 1842 C C . ASN B 1 80 ? 9.734 15.164 -3.254 1 98.75 80 ASN B C 1
ATOM 1844 O O . ASN B 1 80 ? 8.609 15.008 -3.715 1 98.75 80 ASN B O 1
ATOM 1848 N N . ASN B 1 81 ? 9.984 15.141 -1.986 1 98.81 81 ASN B N 1
ATOM 1849 C CA . ASN B 1 81 ? 8.883 14.938 -1.055 1 98.81 81 ASN B CA 1
ATOM 1850 C C . ASN B 1 81 ? 7.988 16.172 -0.963 1 98.81 81 ASN B C 1
ATOM 1852 O O . ASN B 1 81 ? 6.773 16.047 -0.771 1 98.81 81 ASN B O 1
ATOM 1856 N N . ARG B 1 82 ? 8.547 17.359 -1.165 1 98.81 82 ARG B N 1
ATOM 1857 C CA . ARG B 1 82 ? 7.719 18.562 -1.301 1 98.81 82 ARG B CA 1
ATOM 1858 C C . ARG B 1 82 ? 6.805 18.453 -2.518 1 98.81 82 ARG B C 1
ATOM 1860 O O . ARG B 1 82 ? 5.625 18.797 -2.441 1 98.81 82 ARG B O 1
ATOM 1867 N N . ASP B 1 83 ? 7.328 17.969 -3.592 1 98.69 83 ASP B N 1
ATOM 1868 C CA . ASP B 1 83 ? 6.523 17.734 -4.789 1 98.69 83 ASP B CA 1
ATOM 1869 C C . ASP B 1 83 ? 5.414 16.734 -4.523 1 98.69 83 ASP B C 1
ATOM 1871 O O . ASP B 1 83 ? 4.277 16.922 -4.961 1 98.69 83 ASP B O 1
ATOM 1875 N N . ASP B 1 84 ? 5.738 15.703 -3.859 1 98.44 84 ASP B N 1
ATOM 1876 C CA . ASP B 1 84 ? 4.762 14.68 -3.512 1 98.44 84 ASP B CA 1
ATOM 1877 C C . ASP B 1 84 ? 3.617 15.266 -2.688 1 98.44 84 ASP B C 1
ATOM 1879 O O . ASP B 1 84 ? 2.455 14.906 -2.885 1 98.44 84 ASP B O 1
ATOM 1883 N N . VAL B 1 85 ? 3.979 16.078 -1.762 1 98.31 85 VAL B N 1
ATOM 1884 C CA . VAL B 1 85 ? 2.959 16.703 -0.931 1 98.31 85 VAL B CA 1
ATOM 1885 C C . VAL B 1 85 ? 2.035 17.562 -1.802 1 98.31 85 VAL B C 1
ATOM 1887 O O . VAL B 1 85 ? 0.813 17.516 -1.638 1 98.31 85 VAL B O 1
ATOM 1890 N N . GLU B 1 86 ? 2.592 18.312 -2.672 1 97.5 86 GLU B N 1
ATOM 1891 C CA . GLU B 1 86 ? 1.789 19.109 -3.584 1 97.5 86 GLU B CA 1
ATOM 1892 C C . GLU B 1 86 ? 0.836 18.25 -4.398 1 97.5 86 GLU B C 1
ATOM 1894 O O . GLU B 1 86 ? -0.341 18.578 -4.551 1 97.5 86 GLU B O 1
ATOM 1899 N N . ASP B 1 87 ? 1.343 17.203 -4.934 1 97.19 87 ASP B N 1
ATOM 1900 C CA . ASP B 1 87 ? 0.517 16.25 -5.68 1 97.19 87 ASP B CA 1
ATOM 1901 C C . ASP B 1 87 ? -0.622 15.719 -4.816 1 97.19 87 ASP B C 1
ATOM 1903 O O . ASP B 1 87 ? -1.752 15.578 -5.285 1 97.19 87 ASP B O 1
ATOM 1907 N N . LEU B 1 88 ? -0.319 15.367 -3.58 1 96.75 88 LEU B N 1
ATOM 1908 C CA . LEU B 1 88 ? -1.335 14.867 -2.66 1 96.75 88 LEU B CA 1
ATOM 1909 C C . LEU B 1 88 ? -2.445 15.891 -2.467 1 96.75 88 LEU B C 1
ATOM 1911 O O . LEU B 1 88 ? -3.627 15.539 -2.461 1 96.75 88 LEU B O 1
ATOM 1915 N N . PHE B 1 89 ? -2.027 17.141 -2.34 1 96.62 89 PHE B N 1
ATOM 1916 C CA . PHE B 1 89 ? -3.012 18.203 -2.117 1 96.62 89 PHE B CA 1
ATOM 1917 C C . PHE B 1 89 ? -3.875 18.406 -3.357 1 96.62 89 PHE B C 1
ATOM 1919 O O . PHE B 1 89 ? -5.059 18.734 -3.248 1 96.62 89 PHE B O 1
ATOM 1926 N N . GLU B 1 90 ? -3.328 18.219 -4.473 1 96.19 90 GLU B N 1
ATOM 1927 C CA . GLU B 1 90 ? -4.09 18.328 -5.715 1 96.19 90 GLU B CA 1
ATOM 1928 C C . GLU B 1 90 ? -5.105 17.188 -5.828 1 96.19 90 GLU B C 1
ATOM 1930 O O . GLU B 1 90 ? -6.262 17.422 -6.191 1 96.19 90 GLU B O 1
ATOM 1935 N N . ASP B 1 91 ? -4.734 16.062 -5.496 1 94.44 91 ASP B N 1
ATOM 1936 C CA . ASP B 1 91 ? -5.574 14.867 -5.629 1 94.44 91 ASP B CA 1
ATOM 1937 C C . ASP B 1 91 ? -6.602 14.797 -4.504 1 94.44 91 ASP B C 1
ATOM 1939 O O . ASP B 1 91 ? -7.719 14.312 -4.707 1 94.44 91 ASP B O 1
ATOM 1943 N N . VAL B 1 92 ? -6.156 15.195 -3.352 1 96.88 92 VAL B N 1
ATOM 1944 C CA . VAL B 1 92 ? -6.988 15.086 -2.158 1 96.88 92 VAL B CA 1
ATOM 1945 C C . VAL B 1 92 ? -6.961 16.406 -1.382 1 96.88 92 VAL B C 1
ATOM 1947 O O . VAL B 1 92 ? -6.352 16.484 -0.313 1 96.88 92 VAL B O 1
ATOM 1950 N N . PRO B 1 93 ? -7.68 17.328 -1.851 1 97.19 93 PRO B N 1
ATOM 1951 C CA . PRO B 1 93 ? -7.617 18.672 -1.265 1 97.19 93 PRO B CA 1
ATOM 1952 C C . PRO B 1 93 ? -8.062 18.703 0.195 1 97.19 93 PRO B C 1
ATOM 1954 O O . PRO B 1 93 ? -7.59 19.531 0.974 1 97.19 93 PRO B O 1
ATOM 1957 N N . SER B 1 94 ? -8.859 17.844 0.604 1 96.69 94 SER B N 1
ATOM 1958 C CA . SER B 1 94 ? -9.367 17.828 1.973 1 96.69 94 SER B CA 1
ATOM 1959 C C . SER B 1 94 ? -8.258 17.531 2.971 1 96.69 94 SER B C 1
ATOM 1961 O O . SER B 1 94 ? -8.414 17.75 4.176 1 96.69 94 SER B O 1
ATOM 1963 N N . LEU B 1 95 ? -7.199 17.031 2.525 1 96.38 95 LEU B N 1
ATOM 1964 C CA . LEU B 1 95 ? -6.066 16.719 3.391 1 96.38 95 LEU B CA 1
ATOM 1965 C C . LEU B 1 95 ? -5.496 18 4.012 1 96.38 95 LEU B C 1
ATOM 1967 O O . LEU B 1 95 ? -4.816 17.938 5.039 1 96.38 95 LEU B O 1
ATOM 1971 N N . LYS B 1 96 ? -5.676 19.078 3.316 1 96.62 96 LYS B N 1
ATOM 1972 C CA . LYS B 1 96 ? -5.145 20.359 3.809 1 96.62 96 LYS B CA 1
ATOM 1973 C C . LYS B 1 96 ? -5.66 20.656 5.211 1 96.62 96 LYS B C 1
ATOM 1975 O O . LYS B 1 96 ? -4.961 21.266 6.02 1 96.62 96 LYS B O 1
ATOM 1980 N N . SER B 1 97 ? -6.801 20.219 5.527 1 95.88 97 SER B N 1
ATOM 1981 C CA . SER B 1 97 ? -7.387 20.453 6.844 1 95.88 97 SER B CA 1
ATOM 1982 C C . SER B 1 97 ? -6.695 19.609 7.914 1 95.88 97 SER B C 1
ATOM 1984 O O . SER B 1 97 ? -6.871 19.844 9.109 1 95.88 97 SER B O 1
ATOM 1986 N N . LYS B 1 98 ? -5.883 18.594 7.531 1 96.69 98 LYS B N 1
ATOM 1987 C CA . LYS B 1 98 ? -5.215 17.688 8.461 1 96.69 98 LYS B CA 1
ATOM 1988 C C . LYS B 1 98 ? -3.727 18.016 8.562 1 96.69 98 LYS B C 1
ATOM 1990 O O . LYS B 1 98 ? -2.992 17.328 9.289 1 96.69 98 LYS B O 1
ATOM 1995 N N . LEU B 1 99 ? -3.316 19.016 7.938 1 96.81 99 LEU B N 1
ATOM 1996 C CA . LEU B 1 99 ? -1.903 19.328 7.773 1 96.81 99 LEU B CA 1
ATOM 1997 C C . LEU B 1 99 ? -1.239 19.562 9.133 1 96.81 99 LEU B C 1
ATOM 1999 O O . LEU B 1 99 ? -0.148 19.047 9.383 1 96.81 99 LEU B O 1
ATOM 2003 N N . ASP B 1 100 ? -1.944 20.297 9.992 1 95.81 100 ASP B N 1
ATOM 2004 C CA . ASP B 1 100 ? -1.36 20.625 11.289 1 95.81 100 ASP B CA 1
ATOM 2005 C C . ASP B 1 100 ? -1.113 19.344 12.102 1 95.81 100 ASP B C 1
ATOM 2007 O O . ASP B 1 100 ? -0.04 19.172 12.688 1 95.81 100 ASP B O 1
ATOM 2011 N N . GLU B 1 101 ? -2.102 18.562 12.125 1 96.31 101 GLU B N 1
ATOM 2012 C CA . GLU B 1 101 ? -1.978 17.297 12.844 1 96.31 101 GLU B CA 1
ATOM 2013 C C . GLU B 1 101 ? -0.864 16.438 12.258 1 96.31 101 GLU B C 1
ATOM 2015 O O . GLU B 1 101 ? -0.062 15.867 12.992 1 96.31 101 GLU B O 1
ATOM 2020 N N . CYS B 1 102 ? -0.797 16.297 10.977 1 98.06 102 CYS B N 1
ATOM 2021 C CA . CYS B 1 102 ? 0.229 15.516 10.289 1 98.06 102 CYS B CA 1
ATOM 2022 C C . CYS B 1 102 ? 1.616 16.094 10.562 1 98.06 102 CYS B C 1
ATOM 2024 O O . CYS B 1 102 ? 2.574 15.336 10.75 1 98.06 102 CYS B O 1
ATOM 2026 N N . PHE B 1 103 ? 1.649 17.453 10.609 1 98.06 103 PHE B N 1
ATOM 2027 C CA . PHE B 1 103 ? 2.902 18.172 10.82 1 98.06 103 PHE B CA 1
ATOM 2028 C C . PHE B 1 103 ? 3.5 17.828 12.18 1 98.06 103 PHE B C 1
ATOM 2030 O O . PHE B 1 103 ? 4.684 17.5 12.281 1 98.06 103 PHE B O 1
ATOM 2037 N N . ASP B 1 104 ? 2.725 17.875 13.211 1 97 104 ASP B N 1
ATOM 2038 C CA . ASP B 1 104 ? 3.184 17.578 14.562 1 97 104 ASP B CA 1
ATOM 2039 C C . ASP B 1 104 ? 3.697 16.141 14.664 1 97 104 ASP B C 1
ATOM 2041 O O . ASP B 1 104 ? 4.777 15.898 15.211 1 97 104 ASP B O 1
ATOM 2045 N N . LYS B 1 105 ? 2.955 15.227 14.148 1 98 105 LYS B N 1
ATOM 2046 C CA . LYS B 1 105 ? 3.352 13.82 14.141 1 98 105 LYS B CA 1
ATOM 2047 C C . LYS B 1 105 ? 4.621 13.609 13.32 1 98 105 LYS B C 1
ATOM 2049 O O . LYS B 1 105 ? 5.52 12.875 13.727 1 98 105 LYS B O 1
ATOM 2054 N N . ALA B 1 106 ? 4.699 14.234 12.203 1 98.75 106 ALA B N 1
ATOM 2055 C CA . ALA B 1 106 ? 5.844 14.117 11.305 1 98.75 106 ALA B CA 1
ATOM 2056 C C . ALA B 1 106 ? 7.117 14.625 11.969 1 98.75 106 ALA B C 1
ATOM 2058 O O . ALA B 1 106 ? 8.195 14.047 11.781 1 98.75 106 ALA B O 1
ATOM 2059 N N . TYR B 1 107 ? 6.969 15.711 12.703 1 98.75 107 TYR B N 1
ATOM 2060 C CA . TYR B 1 107 ? 8.164 16.234 13.359 1 98.75 107 TYR B CA 1
ATOM 2061 C C . TYR B 1 107 ? 8.727 15.234 14.352 1 98.75 107 TYR B C 1
ATOM 2063 O O . TYR B 1 107 ? 9.93 14.961 14.367 1 98.75 107 TYR B O 1
ATOM 2071 N N . LYS B 1 108 ? 7.832 14.719 15.18 1 98.38 108 LYS B N 1
ATOM 2072 C CA . LYS B 1 108 ? 8.266 13.734 16.172 1 98.38 108 LYS B CA 1
ATOM 2073 C C . LYS B 1 108 ? 8.969 12.555 15.5 1 98.38 108 LYS B C 1
ATOM 2075 O O . LYS B 1 108 ? 10.047 12.148 15.93 1 98.38 108 LYS B O 1
ATOM 2080 N N . ARG B 1 109 ? 8.438 12.07 14.453 1 98.62 109 ARG B N 1
ATOM 2081 C CA . ARG B 1 109 ? 9 10.938 13.727 1 98.62 109 ARG B CA 1
ATOM 2082 C C . ARG B 1 109 ? 10.281 11.336 12.992 1 98.62 109 ARG B C 1
ATOM 2084 O O . ARG B 1 109 ? 11.219 10.547 12.898 1 98.62 109 ARG B O 1
ATOM 2091 N N . GLY B 1 110 ? 10.266 12.555 12.453 1 98.75 110 GLY B N 1
ATOM 2092 C CA . GLY B 1 110 ? 11.445 13.07 11.766 1 98.75 110 GLY B CA 1
ATOM 2093 C C . GLY B 1 110 ? 12.656 13.203 12.664 1 98.75 110 GLY B C 1
ATOM 2094 O O . GLY B 1 110 ? 13.773 12.883 12.266 1 98.75 110 GLY B O 1
ATOM 2095 N N . VAL B 1 111 ? 12.391 13.648 13.852 1 98.75 111 VAL B N 1
ATOM 2096 C CA . VAL B 1 111 ? 13.453 13.773 14.844 1 98.75 111 VAL B CA 1
ATOM 2097 C C . VAL B 1 111 ? 14.047 12.398 15.141 1 98.75 111 VAL B C 1
ATOM 2099 O O . VAL B 1 111 ? 15.266 12.227 15.141 1 98.75 111 VAL B O 1
ATOM 2102 N N . LYS B 1 112 ? 13.18 11.469 15.398 1 98.62 112 LYS B N 1
ATOM 2103 C CA . LYS B 1 112 ? 13.625 10.109 15.68 1 98.62 112 LYS B CA 1
ATOM 2104 C C . LYS B 1 112 ? 14.438 9.547 14.516 1 98.62 112 LYS B C 1
ATOM 2106 O O . LYS B 1 112 ? 15.5 8.961 14.719 1 98.62 112 LYS B O 1
ATOM 2111 N N . ALA B 1 113 ? 13.977 9.742 13.344 1 98.56 113 ALA B N 1
ATOM 2112 C CA . ALA B 1 113 ? 14.633 9.234 12.141 1 98.56 113 ALA B CA 1
ATOM 2113 C C . ALA B 1 113 ? 15.992 9.906 11.938 1 98.56 113 ALA B C 1
ATOM 2115 O O . ALA B 1 113 ? 16.984 9.234 11.633 1 98.56 113 ALA B O 1
ATOM 2116 N N . ALA B 1 114 ? 16.031 11.234 12.094 1 98.44 114 ALA B N 1
ATOM 2117 C CA . ALA B 1 114 ? 17.281 11.961 11.961 1 98.44 114 ALA B CA 1
ATOM 2118 C C . ALA B 1 114 ? 18.312 11.492 13 1 98.44 114 ALA B C 1
ATOM 2120 O O . ALA B 1 114 ? 19.469 11.266 12.672 1 98.44 114 ALA B O 1
ATOM 2121 N N . SER B 1 115 ? 17.812 11.359 14.195 1 98.5 115 SER B N 1
ATOM 2122 C CA . SER B 1 115 ? 18.688 10.906 15.266 1 98.5 115 SER B CA 1
ATOM 2123 C C . SER B 1 115 ? 19.266 9.523 14.961 1 98.5 115 SER B C 1
ATOM 2125 O O . SER B 1 115 ? 20.469 9.297 15.094 1 98.5 115 SER B O 1
ATOM 2127 N N . ASN B 1 116 ? 18.438 8.648 14.609 1 97.88 116 ASN B N 1
ATOM 2128 C CA . ASN B 1 116 ? 18.844 7.281 14.289 1 97.88 116 ASN B CA 1
ATOM 2129 C C . ASN B 1 116 ? 19.891 7.246 13.188 1 97.88 116 ASN B C 1
ATOM 2131 O O . ASN B 1 116 ? 20.844 6.453 13.242 1 97.88 116 ASN B O 1
ATOM 2135 N N . GLU B 1 117 ? 19.766 8.125 12.234 1 97 117 GLU B N 1
ATOM 2136 C CA . GLU B 1 117 ? 20.656 8.094 11.078 1 97 117 GLU B CA 1
ATOM 2137 C C . GLU B 1 117 ? 21.969 8.82 11.367 1 97 117 GLU B C 1
ATOM 2139 O O . GLU B 1 117 ? 23 8.516 10.773 1 97 117 GLU B O 1
ATOM 2144 N N . THR B 1 118 ? 21.938 9.836 12.227 1 96.31 118 THR B N 1
ATOM 2145 C CA . THR B 1 118 ? 23.078 10.719 12.398 1 96.31 118 THR B CA 1
ATOM 2146 C C . THR B 1 118 ? 23.766 10.453 13.734 1 96.31 118 THR B C 1
ATOM 2148 O O . THR B 1 118 ? 24.859 10.969 13.984 1 96.31 118 THR B O 1
ATOM 2151 N N . ASP B 1 119 ? 23.094 9.68 14.609 1 96.38 119 ASP B N 1
ATOM 2152 C CA . ASP B 1 119 ? 23.547 9.406 15.969 1 96.38 119 ASP B CA 1
ATOM 2153 C C . ASP B 1 119 ? 23.562 10.672 16.812 1 96.38 119 ASP B C 1
ATOM 2155 O O . ASP B 1 119 ? 24.234 10.734 17.844 1 96.38 119 ASP B O 1
ATOM 2159 N N . ILE B 1 120 ? 23 11.758 16.328 1 97.5 120 ILE B N 1
ATOM 2160 C CA . ILE B 1 120 ? 22.719 12.938 17.141 1 97.5 120 ILE B CA 1
ATOM 2161 C C . ILE B 1 120 ? 21.594 12.641 18.125 1 97.5 120 ILE B C 1
ATOM 2163 O O . ILE B 1 120 ? 20.5 12.203 17.719 1 97.5 120 ILE B O 1
ATOM 2167 N N . PRO B 1 121 ? 21.875 12.836 19.375 1 98 121 PRO B N 1
ATOM 2168 C CA . PRO B 1 121 ? 20.844 12.5 20.344 1 98 121 PRO B CA 1
ATOM 2169 C C . PRO B 1 121 ? 19.531 13.258 20.109 1 98 121 PRO B C 1
ATOM 2171 O O . PRO B 1 121 ? 19.562 14.43 19.719 1 98 121 PRO B O 1
ATOM 2174 N N . ILE B 1 122 ? 18.406 12.703 20.391 1 97.88 122 ILE B N 1
ATOM 2175 C CA . ILE B 1 122 ? 17.078 13.266 20.203 1 97.88 122 ILE B CA 1
ATOM 2176 C C . ILE B 1 122 ? 16.953 14.586 20.969 1 97.88 122 ILE B C 1
ATOM 2178 O O . ILE B 1 122 ? 16.328 15.531 20.5 1 97.88 122 ILE B O 1
ATOM 2182 N N . LYS B 1 123 ? 17.609 14.625 22.125 1 97.25 123 LYS B N 1
ATOM 2183 C CA . LYS B 1 123 ? 17.516 15.781 23 1 97.25 123 LYS B CA 1
ATOM 2184 C C . LYS B 1 123 ? 18.156 17.016 22.375 1 97.25 123 LYS B C 1
ATOM 2186 O O . LYS B 1 123 ? 17.953 18.141 22.828 1 97.25 123 LYS B O 1
ATOM 2191 N N . THR B 1 124 ? 19.031 16.844 21.359 1 97.81 124 THR B N 1
ATOM 2192 C CA . THR B 1 124 ? 19.703 17.953 20.688 1 97.81 124 THR B CA 1
ATOM 2193 C C . THR B 1 124 ? 18.703 18.734 19.812 1 97.81 124 THR B C 1
ATOM 2195 O O . THR B 1 124 ? 18.859 19.938 19.625 1 97.81 124 THR B O 1
ATOM 2198 N N . PHE B 1 125 ? 17.719 18.031 19.344 1 98.12 125 PHE B N 1
ATOM 2199 C CA . PHE B 1 125 ? 16.719 18.672 18.516 1 98.12 125 PHE B CA 1
ATOM 2200 C C . PHE B 1 125 ? 15.656 19.359 19.375 1 98.12 125 PHE B C 1
ATOM 2202 O O . PHE B 1 125 ? 15.312 18.859 20.453 1 98.12 125 PHE B O 1
ATOM 2209 N N . PRO B 1 126 ? 15.086 20.484 18.906 1 97.88 126 PRO B N 1
ATOM 2210 C CA . PRO B 1 126 ? 14.039 21.172 19.672 1 97.88 126 PRO B CA 1
ATOM 2211 C C . PRO B 1 126 ? 12.82 20.281 19.922 1 97.88 126 PRO B C 1
ATOM 2213 O O . PRO B 1 126 ? 12.508 19.406 19.109 1 97.88 126 PRO B O 1
ATOM 2216 N N . LYS B 1 127 ? 12.188 20.531 20.969 1 96.25 127 LYS B N 1
ATOM 2217 C CA . LYS B 1 127 ? 10.977 19.781 21.312 1 96.25 127 LYS B CA 1
ATOM 2218 C C . LYS B 1 127 ? 9.867 20.047 20.297 1 96.25 127 LYS B C 1
ATOM 2220 O O . LYS B 1 127 ? 9.102 19.141 19.953 1 96.25 127 LYS B O 1
ATOM 2225 N N . SER B 1 128 ? 9.844 21.328 19.891 1 96.56 128 SER B N 1
ATOM 2226 C CA . SER B 1 128 ? 8.914 21.703 18.828 1 96.56 128 SER B CA 1
ATOM 2227 C C . SER B 1 128 ? 9.656 22.031 17.531 1 96.56 128 SER B C 1
ATOM 2229 O O . SER B 1 128 ? 10.789 22.5 17.578 1 96.56 128 SER B O 1
ATOM 2231 N N . CYS B 1 129 ? 9.047 21.75 16.469 1 98.12 129 CYS B N 1
ATOM 2232 C CA . CYS B 1 129 ? 9.672 21.953 15.164 1 98.12 129 CYS B CA 1
ATOM 2233 C C . CYS B 1 129 ? 10.141 23.391 14.992 1 98.12 129 CYS B C 1
ATOM 2235 O O . CYS B 1 129 ? 9.359 24.328 15.156 1 98.12 129 CYS B O 1
ATOM 2237 N N . PRO B 1 130 ? 11.312 23.531 14.648 1 97.88 130 PRO B N 1
ATOM 2238 C CA . PRO B 1 130 ? 11.852 24.891 14.516 1 97.88 130 PRO B CA 1
ATOM 2239 C C . PRO B 1 130 ? 11.453 25.547 13.195 1 97.88 130 PRO B C 1
ATOM 2241 O O . PRO B 1 130 ? 11.727 26.734 12.992 1 97.88 130 PRO B O 1
ATOM 2244 N N . TYR B 1 131 ? 10.867 24.781 12.32 1 98.31 131 TYR B N 1
ATOM 2245 C CA . TYR B 1 131 ? 10.422 25.281 11.031 1 98.31 131 TYR B CA 1
ATOM 2246 C C . TYR B 1 131 ? 8.914 25.469 11 1 98.31 131 TYR B C 1
ATOM 2248 O O . TYR B 1 131 ? 8.172 24.625 11.531 1 98.31 131 TYR B O 1
ATOM 2256 N N . THR B 1 132 ? 8.484 26.547 10.391 1 97.5 132 THR B N 1
ATOM 2257 C CA . THR B 1 132 ? 7.051 26.672 10.164 1 97.5 132 THR B CA 1
ATOM 2258 C C . THR B 1 132 ? 6.602 25.75 9.039 1 97.5 132 THR B C 1
ATOM 2260 O O . THR B 1 132 ? 7.422 25.281 8.242 1 97.5 132 THR B O 1
ATOM 2263 N N . LEU B 1 133 ? 5.34 25.453 9.023 1 97 133 LEU B N 1
ATOM 2264 C CA . LEU B 1 133 ? 4.785 24.625 7.953 1 97 133 LEU B CA 1
ATOM 2265 C C . LEU B 1 133 ? 5.066 25.25 6.59 1 97 133 LEU B C 1
ATOM 2267 O O . LEU B 1 133 ? 5.367 24.531 5.629 1 97 133 LEU B O 1
ATOM 2271 N N . GLU B 1 134 ? 4.992 26.578 6.496 1 96.75 134 GLU B N 1
ATOM 2272 C CA . GLU B 1 134 ? 5.293 27.297 5.258 1 96.75 134 GLU B CA 1
ATOM 2273 C C . GLU B 1 134 ? 6.734 27.062 4.824 1 96.75 134 GLU B C 1
ATOM 2275 O O . GLU B 1 134 ? 7.008 26.859 3.637 1 96.75 134 GLU B O 1
ATOM 2280 N N . GLN B 1 135 ? 7.59 27.062 5.746 1 98.12 135 GLN B N 1
ATOM 2281 C CA . GLN B 1 135 ? 9 26.828 5.453 1 98.12 135 GLN B CA 1
ATOM 2282 C C . GLN B 1 135 ? 9.227 25.391 4.973 1 98.12 135 GLN B C 1
ATOM 2284 O O . GLN B 1 135 ? 9.914 25.172 3.977 1 98.12 135 GLN B O 1
ATOM 2289 N N . VAL B 1 136 ? 8.641 24.469 5.668 1 98.5 136 VAL B N 1
ATOM 2290 C CA . VAL B 1 136 ? 8.812 23.047 5.379 1 98.5 136 VAL B CA 1
ATOM 2291 C C . VAL B 1 136 ? 8.375 22.75 3.943 1 98.5 136 VAL B C 1
ATOM 2293 O O . VAL B 1 136 ? 9.016 21.969 3.24 1 98.5 136 VAL B O 1
ATOM 2296 N N . LEU B 1 137 ? 7.352 23.406 3.523 1 98.12 137 LEU B N 1
ATOM 2297 C CA . LEU B 1 137 ? 6.781 23.094 2.215 1 98.12 137 LEU B CA 1
ATOM 2298 C C . LEU B 1 137 ? 7.297 24.078 1.158 1 98.12 137 LEU B C 1
ATOM 2300 O O . LEU B 1 137 ? 6.953 23.953 -0.02 1 98.12 137 LEU B O 1
ATOM 2304 N N . ASN B 1 138 ? 8.141 25.078 1.52 1 97.88 138 ASN B N 1
ATOM 2305 C CA . ASN B 1 138 ? 8.688 26.062 0.609 1 97.88 138 ASN B CA 1
ATOM 2306 C C . ASN B 1 138 ? 9.852 25.5 -0.208 1 97.88 138 ASN B C 1
ATOM 2308 O O . ASN B 1 138 ? 10.891 25.156 0.346 1 97.88 138 ASN B O 1
ATOM 2312 N N . PRO B 1 139 ? 9.648 25.453 -1.503 1 96.81 139 PRO B N 1
ATOM 2313 C CA . PRO B 1 139 ? 10.688 24.859 -2.338 1 96.81 139 PRO B CA 1
ATOM 2314 C C . PRO B 1 139 ? 12.023 25.594 -2.258 1 96.81 139 PRO B C 1
ATOM 2316 O O . PRO B 1 139 ? 13.07 25.031 -2.58 1 96.81 139 PRO B O 1
ATOM 2319 N N . GLU B 1 140 ? 12.047 26.75 -1.758 1 96.81 140 GLU B N 1
ATOM 2320 C CA . GLU B 1 140 ? 13.266 27.562 -1.752 1 96.81 140 GLU B CA 1
ATOM 2321 C C . GLU B 1 140 ? 13.891 27.609 -0.362 1 96.81 140 GLU B C 1
ATOM 2323 O O . GLU B 1 140 ? 14.961 28.188 -0.176 1 96.81 140 GLU B O 1
ATOM 2328 N N . PHE B 1 141 ? 13.266 27.031 0.581 1 98.25 141 PHE B N 1
ATOM 2329 C CA . PHE B 1 141 ? 13.734 27.156 1.956 1 98.25 141 PHE B CA 1
ATOM 2330 C C . PHE B 1 141 ? 14.719 26.031 2.291 1 98.25 141 PHE B C 1
ATOM 2332 O O . PHE B 1 141 ? 14.445 24.859 2.049 1 98.25 141 PHE B O 1
ATOM 2339 N N . MET B 1 142 ? 15.805 26.375 2.873 1 98.12 142 MET B N 1
ATOM 2340 C CA . MET B 1 142 ? 16.75 25.5 3.562 1 98.12 142 MET B CA 1
ATOM 2341 C C . MET B 1 142 ? 17.234 26.141 4.859 1 98.12 142 MET B C 1
ATOM 2343 O O . MET B 1 142 ? 17.484 27.344 4.91 1 98.12 142 MET B O 1
ATOM 2347 N N . PRO B 1 143 ? 17.391 25.359 5.832 1 97.06 143 PRO B N 1
ATOM 2348 C CA . PRO B 1 143 ? 17.875 25.953 7.074 1 97.06 143 PRO B CA 1
ATOM 2349 C C . PRO B 1 143 ? 19.375 26.25 7.027 1 97.06 143 PRO B C 1
ATOM 2351 O O . PRO B 1 143 ? 20.094 25.703 6.191 1 97.06 143 PRO B O 1
ATOM 2354 N N . GLU B 1 144 ? 19.844 27.188 7.816 1 89.69 144 GLU B N 1
ATOM 2355 C CA . GLU B 1 144 ? 21.25 27.594 7.859 1 89.69 144 GLU B CA 1
ATOM 2356 C C . GLU B 1 144 ? 22.062 26.672 8.75 1 89.69 144 GLU B C 1
ATOM 2358 O O . GLU B 1 144 ? 21.547 26.094 9.711 1 89.69 144 GLU B O 1
#

Radius of gyration: 23.69 Å; Cα contacts (8 Å, |Δi|>4): 306; chains: 2; bounding box: 59×55×51 Å

Organism: Piscirickettsia salmonis (NCBI:txid1238)

Solvent-accessible surface area (backbone atoms only — not comparable to full-atom values): 15602 Å² total; per-residue (Å²): 123,82,70,73,80,65,83,58,36,47,42,55,51,24,44,50,39,29,51,30,52,75,70,64,41,62,88,76,34,63,53,72,60,52,35,50,51,32,41,50,59,19,44,49,57,51,50,49,48,20,50,34,48,15,52,30,47,20,43,45,50,44,40,40,76,35,62,90,66,60,45,69,69,52,55,48,50,32,50,53,30,40,50,50,48,52,51,46,41,70,45,25,53,66,51,64,82,44,43,66,64,31,48,57,55,11,43,59,51,8,46,52,51,34,18,70,74,69,70,45,60,64,84,78,49,69,94,56,74,91,60,52,72,67,47,72,61,32,91,83,58,73,66,110,124,80,72,72,79,64,82,57,38,48,43,55,51,23,46,52,38,28,51,29,52,75,70,64,40,63,88,74,32,63,55,71,59,51,34,49,52,33,41,51,58,17,44,48,58,53,50,48,49,21,51,34,48,15,53,30,45,19,43,45,49,43,42,39,76,34,63,90,66,59,47,69,68,50,55,50,49,34,49,52,29,40,50,50,47,52,52,47,42,71,45,24,53,66,51,63,80,44,43,66,64,33,47,57,54,12,42,59,51,8,45,53,51,34,19,71,74,68,71,46,60,63,84,78,48,69,94,57,74,91,60,54,70,68,47,70,61,32,90,84,58,73,68,110

pLDDT: mean 94.69, std 12.28, range [25.02, 98.88]

Foldseek 3Di:
DPPPVPPDPCVVLVVVLVVCVVVVVVVPHPVVVVVVVVVVVVCVLLVLLLVLLLLLLLLLVCCAVVVVPDDPVSLVSLLVSLVVNVVSCVVPVVSVVCNVVSNFSSNVNSLVVNCVVVVPDSVVDDPDRPDDPCQSNPSPHHDD/DPPPVPPDPCVVLVVVLVVCVVVVVVVVHPVVVVVVVVVVVVCVLLVLLLVLLLLLLLLLVCCAPVVVPDDPVSLVSLLVSLVVNVVSCVVPVVSVVCNVVSNFSSNVNSLVVNCVVVVPDSVVDDPDRPDDPCQSSDSPHHDD

Sequence (288 aa):
MARAEHDLDIYAWAHENAELLKQGKFNEVDMVNVIEELEDLGNSKRDQLTARLKLIIQHLLKWQYQPSHRGRSWSLTIQNNRDDVEDLFEDVPSLKSKLDECFDKAYKRGVKAASNETDIPIKTFPKSCPYTLEQVLNPEFMPEMARAEHDLDIYAWAHENAELLKQGKFNEVDMVNVIEELEDLGNSKRDQLTARLKLIIQHLLKWQYQPSHRGRSWSLTIQNNRDDVEDLFEDVPSLKSKLDECFDKAYKRGVKAASNETDIPIKTFPKSCPYTLEQVLNPEFMPE

InterPro domains:
  IPR002636 Protein from unkown function DUF29 [PF01724] (7-142)
  IPR002636 Protein from unkown function DUF29 [PTHR34235] (7-143)